Protein AF-A0A1I5AU21-F1 (afdb_monomer)

Solvent-accessible surface area (backbone atoms only — not comparable to full-atom values): 11142 Å² total; per-residue (Å²): 134,46,63,53,21,35,44,43,52,52,84,76,61,32,50,80,47,50,89,30,28,42,24,40,68,58,53,33,61,76,48,47,70,59,40,37,81,93,60,86,79,60,73,82,66,42,34,45,62,39,66,63,60,27,56,68,35,40,81,81,22,77,93,43,64,32,53,13,40,39,54,45,38,50,33,18,53,49,27,52,32,43,41,31,49,76,68,76,94,56,95,65,93,55,36,46,54,40,98,86,71,46,72,45,88,87,52,34,69,59,34,47,53,50,50,51,50,28,62,75,66,63,37,58,71,71,84,88,53,83,63,71,65,69,70,65,76,75,51,71,78,71,69,50,82,25,27,36,68,49,7,33,50,34,38,52,49,9,61,77,69,72,39,48,69,66,30,51,52,50,22,53,72,55,30,81,40,5,40,62,19,20,47,56,53,68,73,53,80,78,81,83,78,81,81,81,132

Mean predicted aligned error: 16.43 Å

Foldseek 3Di:
DQLQKAKDFLVQDALVQQVFWFALVVVLVVLVVLLDFPDDDDPSVHHHCLVVQLVVCCVVAVPGSSVSSVVSSVCSQQQRMTMGGNDPPDPPCGGQAHPVRDGDPPHHPSNNVSNVVNVVVVGHDPPPDPPPVPPPVPDVPVVACLALVVLLVLLVVCVVVVNNPVSLVVNVVSDDCSNVSVVVNVVPPDPPDDDDD

pLDDT: mean 78.55, std 17.1, range [34.88, 95.0]

Sequence (197 aa):
MLHYSQAKSLDDICLEDIPHIIHPETAARDLANTALPNRIIQEWDLPQGYTLFVSRYHKFHWQRPWMAYRDTLDDIKSGQLVLLRQNIIGYASSGVLTTSGGLADDLPLLLRSRLNHLIAWQLKRPVYHVRPAAPMQHAQAAKTINSKAAGRLLAAGGIYNGNIEGFKKIAGQLGGDAPAGFDQIMDNKGLLRPAPL

Structure (mmCIF, N/CA/C/O backbone):
data_AF-A0A1I5AU21-F1
#
_entry.id   AF-A0A1I5AU21-F1
#
loop_
_atom_site.group_PDB
_atom_site.id
_atom_site.type_symbol
_atom_site.label_atom_id
_atom_site.label_alt_id
_atom_site.label_comp_id
_atom_site.label_asym_id
_atom_site.label_entity_id
_atom_site.label_seq_id
_atom_site.pdbx_PDB_ins_code
_atom_site.Cartn_x
_atom_site.Cartn_y
_atom_site.Cartn_z
_atom_site.occupancy
_atom_site.B_iso_or_equiv
_atom_site.auth_seq_id
_atom_site.auth_comp_id
_atom_site.auth_asym_id
_atom_site.auth_atom_id
_atom_site.pdbx_PDB_model_num
ATOM 1 N N . MET A 1 1 ? -3.413 13.714 -6.250 1.00 48.31 1 MET A N 1
ATOM 2 C CA . MET A 1 1 ? -4.097 13.719 -4.930 1.00 48.31 1 MET A CA 1
ATOM 3 C C . MET A 1 1 ? -3.424 12.826 -3.880 1.00 48.31 1 MET A C 1
ATOM 5 O O . MET A 1 1 ? -3.604 13.101 -2.703 1.00 48.31 1 MET A O 1
ATOM 9 N N . LEU A 1 2 ? -2.618 11.820 -4.255 1.00 57.91 2 LEU A N 1
ATOM 10 C CA . LEU A 1 2 ? -2.031 10.855 -3.310 1.00 57.91 2 LEU A CA 1
ATOM 11 C C . LEU A 1 2 ? -0.655 11.223 -2.708 1.00 57.91 2 LEU A C 1
ATOM 13 O O . LEU A 1 2 ? -0.171 10.477 -1.861 1.00 57.91 2 LEU A O 1
ATOM 17 N N . HIS A 1 3 ? -0.034 12.358 -3.060 1.00 58.62 3 HIS A N 1
ATOM 18 C CA . HIS A 1 3 ? 1.291 12.745 -2.521 1.00 58.62 3 HIS A CA 1
ATOM 19 C C . HIS A 1 3 ? 1.319 12.897 -0.991 1.00 58.62 3 HIS A C 1
ATOM 21 O O . HIS A 1 3 ? 2.372 12.807 -0.372 1.00 58.62 3 HIS A O 1
ATOM 27 N N . TYR A 1 4 ? 0.152 13.098 -0.375 1.00 74.88 4 TYR A N 1
ATOM 28 C CA . TYR A 1 4 ? -0.019 13.176 1.075 1.00 74.88 4 TYR A CA 1
ATOM 29 C C . TYR A 1 4 ? -0.591 11.880 1.645 1.00 74.88 4 TYR A C 1
ATOM 31 O O . TYR A 1 4 ? -1.400 11.911 2.570 1.00 74.88 4 TYR A O 1
ATOM 39 N N . SER A 1 5 ? -0.241 10.736 1.062 1.00 84.62 5 SER A N 1
ATOM 40 C CA . SER A 1 5 ? -0.617 9.430 1.589 1.00 84.62 5 SER A CA 1
ATOM 41 C C . SER A 1 5 ? 0.611 8.561 1.818 1.00 84.62 5 SER A C 1
ATOM 43 O O . SER A 1 5 ? 1.622 8.691 1.131 1.00 84.62 5 SER A O 1
ATOM 45 N N . GLN A 1 6 ? 0.537 7.700 2.825 1.00 90.00 6 GLN A N 1
ATOM 46 C CA . GLN A 1 6 ? 1.594 6.780 3.211 1.00 90.00 6 GLN A CA 1
ATOM 47 C C . GLN A 1 6 ? 1.092 5.344 3.065 1.00 90.00 6 GLN A C 1
ATOM 49 O O . GLN A 1 6 ? 0.036 5.003 3.593 1.00 90.00 6 GLN A O 1
ATOM 54 N N . ALA A 1 7 ? 1.865 4.497 2.389 1.00 91.19 7 ALA A N 1
ATOM 55 C CA . ALA A 1 7 ? 1.600 3.067 2.311 1.00 91.19 7 ALA A CA 1
ATOM 56 C C . ALA A 1 7 ? 2.062 2.361 3.594 1.00 91.19 7 ALA A C 1
ATOM 58 O O . ALA A 1 7 ? 3.155 2.634 4.106 1.00 91.19 7 ALA A O 1
ATOM 59 N N . LYS A 1 8 ? 1.237 1.453 4.118 1.00 92.88 8 LYS A N 1
ATOM 60 C CA . LYS A 1 8 ? 1.505 0.731 5.366 1.00 92.88 8 LYS A CA 1
ATOM 61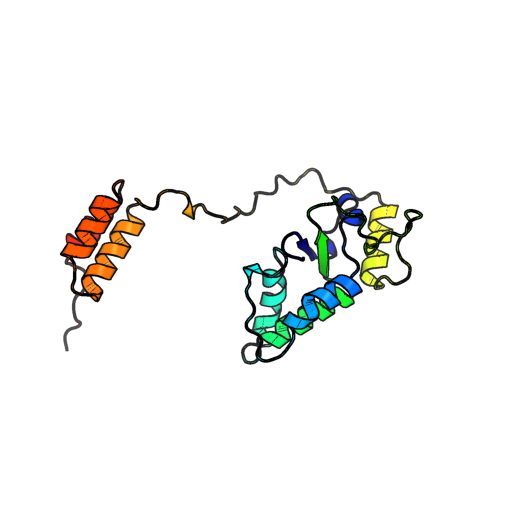 C C . LYS A 1 8 ? 0.992 -0.707 5.300 1.00 92.88 8 LYS A C 1
ATOM 63 O O . LYS A 1 8 ? -0.099 -0.945 4.789 1.00 92.88 8 LYS A O 1
ATOM 68 N N . SER A 1 9 ? 1.767 -1.649 5.836 1.00 93.62 9 SER A N 1
ATOM 69 C CA . SER A 1 9 ? 1.340 -3.047 5.959 1.00 93.62 9 SER A CA 1
ATOM 70 C C . SER A 1 9 ? 0.148 -3.164 6.908 1.00 93.62 9 SER A C 1
ATOM 72 O O . SER A 1 9 ? 0.085 -2.426 7.895 1.00 93.62 9 SER A O 1
ATOM 74 N N . LEU A 1 10 ? -0.747 -4.120 6.654 1.00 91.69 10 LEU A N 1
ATOM 75 C CA . LEU A 1 10 ? -1.887 -4.453 7.515 1.00 91.69 10 LEU A CA 1
ATOM 76 C C . LEU A 1 10 ? -1.480 -4.703 8.977 1.00 91.69 10 LEU A C 1
ATOM 78 O O . LEU A 1 10 ? -2.169 -4.277 9.909 1.00 91.69 10 LEU A O 1
ATOM 82 N N . ASP A 1 11 ? -0.342 -5.363 9.178 1.00 89.00 11 ASP A N 1
ATOM 83 C CA . ASP A 1 11 ? 0.156 -5.718 10.509 1.00 89.00 11 ASP A CA 1
ATOM 84 C C . ASP A 1 11 ? 0.604 -4.499 11.318 1.00 89.00 11 ASP A C 1
ATOM 86 O O . ASP A 1 11 ? 0.442 -4.475 12.539 1.00 89.00 11 ASP A O 1
ATOM 90 N N . ASP A 1 12 ? 1.075 -3.450 10.644 1.00 89.50 12 ASP A N 1
ATOM 91 C CA . ASP A 1 12 ? 1.607 -2.251 11.290 1.00 89.50 12 ASP A CA 1
ATOM 92 C C . ASP A 1 12 ? 0.505 -1.238 11.657 1.00 89.50 12 ASP A C 1
ATOM 94 O O . ASP A 1 12 ? 0.788 -0.209 12.279 1.00 89.50 12 ASP A O 1
ATOM 98 N N . ILE A 1 13 ? -0.747 -1.466 11.247 1.00 90.62 13 ILE A N 1
ATOM 99 C CA . ILE A 1 13 ? -1.882 -0.573 11.531 1.00 90.62 13 ILE A CA 1
ATOM 100 C C . ILE A 1 13 ? -2.233 -0.613 13.023 1.00 90.62 13 ILE A C 1
ATOM 102 O O . ILE A 1 13 ? -2.311 -1.680 13.631 1.00 90.62 13 ILE A O 1
ATOM 106 N N . CYS A 1 14 ? -2.486 0.562 13.602 1.00 89.06 14 CYS A N 1
ATOM 107 C CA . CYS A 1 14 ? -2.979 0.738 14.971 1.00 89.06 14 CYS A CA 1
ATOM 108 C C . CYS A 1 14 ? -4.368 1.400 14.984 1.00 89.06 14 CYS A C 1
ATOM 110 O O . CYS A 1 14 ? -4.806 1.960 13.980 1.00 89.06 14 CYS A O 1
ATOM 112 N N . LEU A 1 15 ? -5.040 1.405 16.141 1.00 86.19 15 LEU A N 1
ATOM 113 C CA . LEU A 1 15 ? -6.370 2.014 16.311 1.00 86.19 15 LEU A CA 1
ATOM 114 C C . LEU A 1 15 ? -6.444 3.482 15.832 1.00 86.19 15 LEU A C 1
ATOM 116 O O . LEU A 1 15 ? -7.426 3.895 15.223 1.00 86.19 15 LEU A O 1
ATOM 120 N N . GLU A 1 16 ? -5.388 4.262 16.063 1.00 86.88 16 GLU A N 1
ATOM 121 C CA . GLU A 1 16 ? -5.279 5.678 15.664 1.00 86.88 16 GLU A CA 1
ATOM 122 C C . GLU A 1 16 ? -5.213 5.879 14.143 1.00 86.88 16 GLU A C 1
ATOM 124 O O . GLU A 1 16 ? -5.543 6.948 13.627 1.00 86.88 16 GLU A O 1
ATOM 129 N N . ASP A 1 17 ? -4.779 4.853 13.411 1.00 88.19 17 ASP A N 1
ATOM 130 C CA . ASP A 1 17 ? -4.614 4.928 11.966 1.00 88.19 17 ASP A CA 1
ATOM 131 C C . ASP A 1 17 ? -5.967 4.755 11.248 1.00 88.19 17 ASP A C 1
ATOM 133 O O . ASP A 1 17 ? -6.125 5.260 10.140 1.00 88.19 17 ASP A O 1
ATOM 137 N N . ILE A 1 18 ? -6.966 4.118 11.881 1.00 88.69 18 ILE A N 1
ATOM 138 C CA . ILE A 1 18 ? -8.265 3.763 11.271 1.00 88.69 18 ILE A CA 1
ATOM 139 C C . ILE A 1 18 ? -8.965 4.950 10.581 1.00 88.69 18 ILE A C 1
ATOM 141 O O . ILE A 1 18 ? -9.342 4.806 9.416 1.00 88.69 18 ILE A O 1
ATOM 145 N N . PRO A 1 19 ? -9.093 6.143 11.199 1.00 87.06 19 PRO A N 1
ATOM 146 C CA . PRO A 1 19 ? -9.758 7.293 10.569 1.00 87.06 19 PRO A CA 1
ATOM 147 C C . PRO A 1 19 ? -9.012 7.866 9.351 1.00 87.06 19 PRO A C 1
ATOM 149 O O . PRO A 1 19 ? -9.536 8.721 8.629 1.00 87.06 19 PRO A O 1
ATOM 152 N N . HIS A 1 20 ? -7.767 7.439 9.145 1.00 87.56 20 HIS A N 1
ATOM 153 C CA . HIS A 1 20 ? -6.889 7.896 8.076 1.00 87.56 20 HIS A CA 1
ATOM 154 C C . HIS A 1 20 ? -6.806 6.897 6.921 1.00 87.56 20 HIS A C 1
ATOM 156 O O . HIS A 1 20 ? -6.264 7.247 5.872 1.00 87.56 20 HIS A O 1
ATOM 162 N N . ILE A 1 21 ? -7.331 5.679 7.086 1.00 89.94 21 ILE A N 1
ATOM 163 C CA . ILE A 1 21 ? -7.289 4.655 6.042 1.00 89.94 21 ILE A CA 1
ATOM 164 C C . ILE A 1 21 ? -8.202 5.073 4.890 1.00 89.94 21 ILE A C 1
ATOM 166 O O . ILE A 1 21 ? -9.402 5.287 5.067 1.00 89.94 21 ILE A O 1
ATOM 170 N N . ILE A 1 22 ? -7.610 5.169 3.704 1.00 90.25 22 ILE A N 1
ATOM 171 C CA . ILE A 1 22 ? -8.316 5.344 2.438 1.00 90.25 22 ILE A CA 1
ATOM 172 C C . ILE A 1 22 ? -8.965 4.010 2.076 1.00 90.25 22 ILE A C 1
ATOM 174 O O . ILE A 1 22 ? -8.326 2.961 2.189 1.00 90.25 22 ILE A O 1
ATOM 178 N N . HIS A 1 23 ? -10.219 4.045 1.625 1.00 91.81 23 HIS A N 1
ATOM 179 C CA . HIS A 1 23 ? -10.914 2.837 1.197 1.00 91.81 23 HIS A CA 1
ATOM 180 C C . HIS A 1 23 ? -10.091 2.066 0.138 1.00 91.81 23 HIS A C 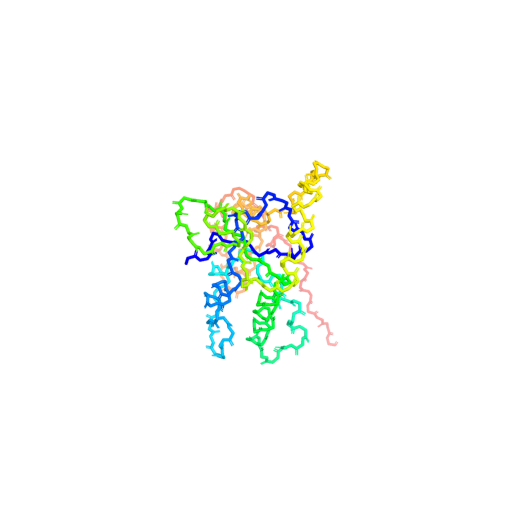1
ATOM 182 O O . HIS A 1 23 ? -9.664 2.690 -0.841 1.00 91.81 23 HIS A O 1
ATOM 188 N N . PRO A 1 24 ? -9.868 0.742 0.287 1.00 92.31 24 PRO A N 1
ATOM 189 C CA . PRO A 1 24 ? -9.003 -0.039 -0.604 1.00 92.31 24 PRO A CA 1
ATOM 190 C C . PRO A 1 24 ? -9.349 0.082 -2.087 1.00 92.31 24 PRO A C 1
ATOM 192 O O . PRO A 1 24 ? -8.463 0.251 -2.919 1.00 92.31 24 PRO A O 1
ATOM 195 N N . GLU A 1 25 ? -10.640 0.073 -2.417 1.00 90.62 25 GLU A N 1
ATOM 196 C CA . GLU A 1 25 ? -11.108 0.208 -3.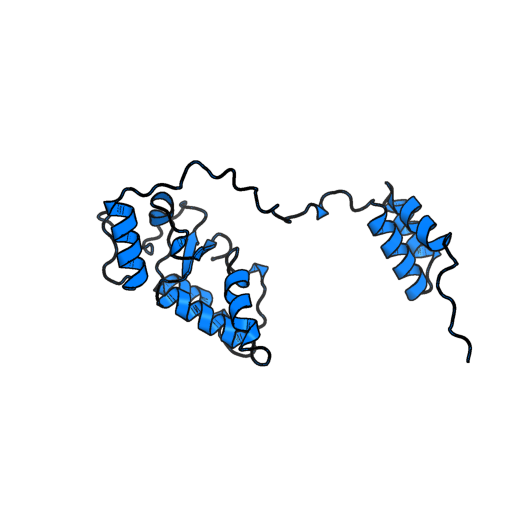800 1.00 90.62 25 GLU A CA 1
ATOM 197 C C . GLU A 1 25 ? -10.788 1.594 -4.384 1.00 90.62 25 GLU A C 1
ATOM 199 O O . GLU A 1 25 ? -10.382 1.723 -5.539 1.00 90.62 25 GLU A O 1
ATOM 204 N N . THR A 1 26 ? -10.901 2.645 -3.569 1.00 90.19 26 THR A N 1
ATOM 205 C CA . THR A 1 26 ? -10.544 4.012 -3.971 1.00 90.19 26 THR A CA 1
ATOM 206 C C . THR A 1 26 ? -9.033 4.140 -4.147 1.00 90.19 26 THR A C 1
ATOM 208 O O . THR A 1 26 ? -8.576 4.642 -5.170 1.00 90.19 26 THR A O 1
ATOM 211 N N . ALA A 1 27 ? -8.252 3.603 -3.207 1.00 90.50 27 ALA A N 1
ATOM 212 C CA . ALA A 1 27 ? -6.794 3.566 -3.291 1.00 90.50 27 ALA A CA 1
ATOM 213 C C . ALA A 1 27 ? -6.304 2.819 -4.544 1.00 90.50 27 ALA A C 1
ATOM 215 O O . ALA A 1 27 ? -5.423 3.304 -5.256 1.00 90.50 27 ALA A O 1
ATOM 216 N N . ALA A 1 28 ? -6.898 1.660 -4.841 1.00 91.44 28 ALA A N 1
ATOM 217 C CA . ALA A 1 28 ? -6.558 0.870 -6.015 1.00 91.44 28 ALA A CA 1
ATOM 218 C C . ALA A 1 28 ? -6.915 1.598 -7.317 1.00 91.44 28 ALA A C 1
ATOM 220 O O . ALA A 1 28 ? -6.131 1.575 -8.265 1.00 91.44 28 ALA A O 1
ATOM 221 N N . ARG A 1 29 ? -8.067 2.277 -7.361 1.00 90.56 29 ARG A N 1
ATOM 222 C CA . ARG A 1 29 ? -8.493 3.078 -8.514 1.00 90.56 29 ARG A CA 1
ATOM 223 C C . ARG A 1 29 ? -7.551 4.246 -8.780 1.00 90.56 29 ARG A C 1
ATOM 225 O O . ARG A 1 29 ? -7.135 4.436 -9.920 1.00 90.56 29 ARG A O 1
ATOM 232 N N . ASP A 1 30 ? -7.171 4.980 -7.739 1.00 88.25 30 ASP A N 1
ATOM 233 C CA . ASP A 1 30 ? -6.274 6.132 -7.859 1.00 88.25 30 ASP A CA 1
ATOM 234 C C . ASP A 1 30 ? -4.870 5.725 -8.340 1.00 88.25 30 ASP A C 1
ATOM 236 O O . ASP A 1 30 ? -4.212 6.469 -9.071 1.00 88.25 30 ASP A O 1
ATOM 240 N N . LEU A 1 31 ? -4.420 4.521 -7.976 1.00 89.44 31 LEU A N 1
ATOM 241 C CA . LEU A 1 31 ? -3.127 3.966 -8.380 1.00 89.44 31 LEU A CA 1
ATOM 242 C C . LEU A 1 31 ? -3.187 3.072 -9.628 1.00 89.44 31 LEU A C 1
ATOM 244 O O . LEU A 1 31 ? -2.135 2.632 -10.097 1.00 89.44 31 LEU A O 1
ATOM 248 N N . ALA A 1 32 ? -4.363 2.823 -10.212 1.00 89.62 32 ALA A N 1
ATOM 249 C CA . ALA A 1 32 ? -4.542 1.870 -11.314 1.00 89.62 32 ALA A CA 1
ATOM 250 C C . ALA A 1 32 ? -3.638 2.171 -12.521 1.00 89.62 32 ALA A C 1
ATOM 252 O O . ALA A 1 32 ? -3.103 1.263 -13.157 1.00 89.62 32 ALA A O 1
ATOM 253 N N . ASN A 1 33 ? -3.393 3.457 -12.787 1.00 87.12 33 ASN A N 1
ATOM 254 C CA . ASN A 1 33 ? -2.526 3.909 -13.874 1.00 87.12 33 ASN A CA 1
ATOM 255 C C . ASN A 1 33 ? -1.065 3.444 -13.730 1.00 87.12 33 ASN A C 1
ATOM 257 O O . ASN A 1 33 ? -0.360 3.366 -14.734 1.00 87.12 33 ASN A O 1
ATOM 261 N N . THR A 1 34 ? -0.606 3.130 -12.513 1.00 85.50 34 THR A N 1
ATOM 262 C CA . THR A 1 34 ? 0.766 2.651 -12.252 1.00 85.50 34 THR A CA 1
ATOM 263 C C . THR A 1 34 ? 0.998 1.223 -12.746 1.00 85.50 34 THR A C 1
ATOM 265 O O . THR A 1 34 ? 2.131 0.853 -13.033 1.00 85.50 34 THR A O 1
ATOM 268 N N . ALA A 1 35 ? -0.067 0.435 -12.907 1.00 86.38 35 ALA A N 1
ATOM 269 C CA . ALA A 1 35 ? 0.001 -0.948 -13.371 1.00 86.38 35 ALA A CA 1
ATOM 270 C C . ALA A 1 35 ? -0.197 -1.099 -14.890 1.00 86.38 35 ALA A C 1
ATOM 272 O O . ALA A 1 35 ? -0.309 -2.218 -15.390 1.00 86.38 35 ALA A O 1
ATOM 273 N N . LEU A 1 36 ? -0.256 0.008 -15.638 1.00 86.56 36 LEU A N 1
ATOM 274 C CA . LEU A 1 36 ? -0.375 -0.030 -17.094 1.00 86.56 36 LEU A CA 1
ATOM 275 C C . LEU A 1 36 ? 0.996 -0.247 -17.760 1.00 86.56 36 LEU A C 1
ATOM 277 O O . LEU A 1 36 ? 2.002 0.308 -17.308 1.00 86.56 36 LEU A O 1
ATOM 281 N N . PRO A 1 37 ? 1.058 -1.007 -18.868 1.00 81.94 37 PRO A N 1
ATOM 282 C CA . PRO A 1 37 ? 2.289 -1.146 -19.636 1.00 81.94 37 PRO A CA 1
ATOM 283 C C . PRO A 1 37 ? 2.715 0.202 -20.239 1.00 81.94 37 PRO A C 1
ATOM 285 O O . PRO A 1 37 ? 1.882 1.046 -20.565 1.00 81.94 37 PRO A O 1
ATOM 288 N N . ASN A 1 38 ? 4.026 0.386 -20.425 1.00 77.38 38 ASN A N 1
ATOM 289 C CA . ASN A 1 38 ? 4.641 1.563 -21.062 1.00 77.38 38 ASN A CA 1
ATOM 290 C C . ASN A 1 38 ? 4.386 2.910 -20.361 1.00 77.38 38 ASN A C 1
ATOM 292 O O . ASN A 1 38 ? 4.586 3.969 -20.958 1.00 77.38 38 ASN A O 1
ATOM 296 N N . ARG A 1 39 ? 3.976 2.901 -19.087 1.00 77.12 39 ARG A N 1
ATOM 297 C CA . ARG A 1 39 ? 3.900 4.117 -18.277 1.00 77.12 39 ARG A CA 1
ATOM 298 C C . ARG A 1 39 ? 5.264 4.472 -17.694 1.00 77.12 39 ARG A C 1
ATOM 300 O O . ARG A 1 39 ? 5.894 3.660 -17.024 1.00 77.12 39 ARG A O 1
ATOM 307 N N . ILE A 1 40 ? 5.681 5.719 -17.902 1.00 74.69 40 ILE A N 1
ATOM 308 C CA . ILE A 1 40 ? 6.778 6.324 -17.142 1.00 74.69 40 ILE A CA 1
ATOM 309 C C . ILE A 1 40 ? 6.208 6.709 -15.778 1.00 74.69 40 ILE A C 1
ATOM 311 O O . ILE A 1 40 ? 5.340 7.579 -15.692 1.00 74.69 40 ILE A O 1
ATOM 315 N N . ILE A 1 41 ? 6.657 6.019 -14.734 1.00 75.94 41 ILE A N 1
ATOM 316 C CA . ILE A 1 41 ? 6.218 6.246 -13.358 1.00 75.94 41 ILE A CA 1
ATOM 317 C C . ILE A 1 41 ? 7.182 7.241 -12.722 1.00 75.94 41 ILE A C 1
ATOM 319 O O . ILE A 1 41 ? 8.385 6.993 -12.668 1.00 75.94 41 ILE A O 1
ATOM 323 N N . GLN A 1 42 ? 6.658 8.367 -12.247 1.00 72.56 42 GLN A N 1
ATOM 324 C CA . GLN A 1 42 ? 7.437 9.303 -11.446 1.00 72.56 42 GLN A CA 1
ATOM 325 C C . GLN A 1 42 ? 7.290 8.913 -9.979 1.00 72.56 42 GLN A C 1
ATOM 327 O O . GLN A 1 42 ? 6.191 8.935 -9.433 1.00 72.56 42 GLN A O 1
ATOM 332 N N . GLU A 1 43 ? 8.389 8.537 -9.328 1.00 71.06 43 GLU A N 1
ATOM 333 C CA . GLU A 1 43 ? 8.352 8.081 -7.931 1.00 71.06 43 GLU A CA 1
ATOM 334 C C . GLU A 1 43 ? 7.825 9.153 -6.966 1.00 71.06 43 GLU A C 1
ATOM 336 O O . GLU A 1 43 ? 7.192 8.819 -5.967 1.00 71.06 43 GLU A O 1
ATOM 341 N N . TRP A 1 44 ? 8.009 10.435 -7.299 1.00 71.06 44 TRP A N 1
ATOM 342 C CA . TRP A 1 44 ? 7.480 11.578 -6.546 1.00 71.06 44 TRP A CA 1
ATOM 343 C C . TRP A 1 44 ? 5.947 11.696 -6.594 1.00 71.06 44 TRP A C 1
ATOM 345 O O . TRP A 1 44 ? 5.354 12.369 -5.746 1.00 71.06 44 TRP A O 1
ATOM 355 N N . ASP A 1 45 ? 5.299 11.014 -7.544 1.00 77.62 45 ASP A N 1
ATOM 356 C CA . ASP A 1 45 ? 3.840 10.973 -7.673 1.00 77.62 45 ASP A CA 1
ATOM 357 C C . ASP A 1 45 ? 3.187 9.865 -6.836 1.00 77.62 45 ASP A C 1
ATOM 359 O O . ASP A 1 45 ? 1.960 9.816 -6.700 1.00 77.62 45 ASP A O 1
ATOM 363 N N . LEU A 1 46 ? 3.997 8.975 -6.258 1.00 86.38 46 LEU A N 1
ATOM 364 C CA . LEU A 1 46 ? 3.527 7.814 -5.516 1.00 86.38 46 LEU A CA 1
ATOM 365 C C . LEU A 1 46 ? 3.352 8.116 -4.019 1.00 86.38 46 LEU A C 1
ATOM 367 O O . LEU A 1 46 ? 4.040 8.978 -3.467 1.00 86.38 46 LEU A O 1
ATOM 371 N N . PRO A 1 47 ? 2.473 7.368 -3.322 1.00 87.75 47 PRO A N 1
ATOM 372 C CA . PRO A 1 47 ? 2.380 7.428 -1.872 1.00 87.75 47 PRO A CA 1
ATOM 373 C C . PRO A 1 47 ? 3.726 7.131 -1.210 1.00 87.75 47 PRO A C 1
ATOM 375 O O . PRO A 1 47 ? 4.492 6.265 -1.648 1.00 87.75 47 PRO A O 1
ATOM 378 N N . GLN A 1 48 ? 3.990 7.795 -0.090 1.00 86.81 48 GLN A N 1
ATOM 379 C CA . GLN A 1 48 ? 5.213 7.589 0.669 1.00 86.81 48 GLN A CA 1
ATOM 380 C C . GLN A 1 48 ? 5.343 6.123 1.100 1.00 86.81 48 GLN A C 1
ATOM 382 O O . GLN A 1 48 ? 4.437 5.554 1.708 1.00 86.81 48 GLN A O 1
ATOM 387 N N . GLY A 1 49 ? 6.492 5.513 0.808 1.00 87.00 49 GLY A N 1
ATOM 388 C CA . GLY A 1 49 ? 6.775 4.116 1.142 1.00 87.00 49 GLY A CA 1
ATOM 389 C C . GLY A 1 49 ? 6.150 3.091 0.192 1.00 87.00 49 GLY A C 1
ATOM 390 O O . GLY A 1 49 ? 6.460 1.913 0.319 1.00 87.00 49 GLY A O 1
ATOM 391 N N . TYR A 1 50 ? 5.335 3.499 -0.786 1.00 89.12 50 TYR A N 1
ATOM 392 C CA . TYR A 1 50 ? 4.711 2.578 -1.743 1.00 89.12 50 TYR A CA 1
ATOM 393 C C . TYR A 1 50 ? 5.745 1.808 -2.575 1.00 89.12 50 TYR A C 1
ATOM 395 O O . TYR A 1 50 ? 5.645 0.592 -2.727 1.00 89.12 50 TYR A O 1
ATOM 403 N N . THR A 1 51 ? 6.804 2.485 -3.025 1.00 88.31 51 THR A N 1
ATOM 404 C CA . THR A 1 51 ? 7.909 1.873 -3.783 1.00 88.31 51 THR A CA 1
ATOM 405 C C . THR A 1 51 ? 8.623 0.757 -3.019 1.00 88.31 51 THR A C 1
ATOM 407 O O . THR A 1 51 ? 9.117 -0.183 -3.639 1.00 88.31 51 THR A O 1
ATOM 410 N N . LEU A 1 52 ? 8.628 0.792 -1.680 1.00 90.56 52 LEU A N 1
ATOM 411 C CA . LEU A 1 52 ? 9.196 -0.281 -0.861 1.00 90.56 52 LEU A CA 1
ATOM 412 C C . LEU A 1 52 ? 8.416 -1.588 -1.049 1.00 90.56 52 LEU A C 1
ATOM 414 O O . LEU A 1 52 ? 9.024 -2.651 -1.163 1.00 90.56 52 LEU A O 1
ATOM 418 N N . PHE A 1 53 ? 7.087 -1.513 -1.113 1.00 91.19 53 PHE A N 1
ATOM 419 C CA . PHE A 1 53 ? 6.236 -2.680 -1.341 1.00 91.19 53 PHE A CA 1
ATOM 420 C C . PHE A 1 53 ? 6.375 -3.188 -2.777 1.00 91.19 53 PHE A C 1
ATOM 422 O O . PHE A 1 53 ? 6.624 -4.375 -2.970 1.00 91.19 53 PHE A O 1
ATOM 429 N N . VAL A 1 54 ? 6.380 -2.281 -3.760 1.00 89.62 54 VAL A N 1
ATOM 430 C CA . VAL A 1 54 ? 6.610 -2.624 -5.175 1.00 89.62 54 VAL A CA 1
ATOM 431 C C . VAL A 1 54 ? 7.956 -3.330 -5.377 1.00 89.62 54 VAL A C 1
ATOM 433 O O . VAL A 1 54 ? 8.046 -4.327 -6.096 1.00 89.62 54 VAL A O 1
ATOM 436 N N . SER A 1 55 ? 9.007 -2.888 -4.677 1.00 88.69 55 SER A N 1
ATOM 437 C CA . SER A 1 55 ? 10.351 -3.465 -4.804 1.00 88.69 55 SER A CA 1
ATOM 438 C C . SER A 1 55 ? 10.428 -4.952 -4.425 1.00 88.69 55 SER A C 1
ATOM 440 O O . SER A 1 55 ? 11.302 -5.667 -4.920 1.00 88.69 55 SER A O 1
ATOM 442 N N . ARG A 1 56 ? 9.491 -5.449 -3.601 1.00 89.69 56 ARG A N 1
ATOM 443 C CA . ARG A 1 56 ? 9.397 -6.874 -3.237 1.00 89.69 56 ARG A CA 1
ATOM 444 C C . ARG A 1 56 ? 9.102 -7.742 -4.457 1.00 89.69 56 ARG A C 1
ATOM 446 O O . ARG A 1 56 ? 9.647 -8.840 -4.563 1.00 89.69 56 ARG A O 1
ATOM 453 N N . TYR A 1 57 ? 8.318 -7.216 -5.397 1.00 87.44 57 TYR A N 1
ATOM 454 C CA . TYR A 1 57 ? 7.906 -7.925 -6.604 1.00 87.44 57 TYR A CA 1
ATOM 455 C C . TYR A 1 57 ? 8.860 -7.735 -7.790 1.00 87.44 57 TYR A C 1
ATOM 457 O O . TYR A 1 57 ? 8.819 -8.513 -8.742 1.00 87.44 57 TYR A O 1
ATOM 465 N N . HIS A 1 58 ? 9.794 -6.777 -7.729 1.00 83.31 58 HIS A N 1
ATOM 466 C CA . HIS A 1 58 ? 10.799 -6.586 -8.787 1.00 83.31 58 HIS A CA 1
ATOM 467 C C . HIS A 1 58 ? 11.638 -7.842 -9.054 1.00 83.31 58 HIS A C 1
ATOM 469 O O . HIS A 1 58 ? 12.028 -8.086 -10.194 1.00 83.31 58 HIS A O 1
ATOM 475 N N . LYS A 1 59 ? 11.871 -8.670 -8.027 1.00 81.50 59 LYS A N 1
ATOM 476 C CA . LYS A 1 59 ? 12.588 -9.948 -8.164 1.00 81.50 59 LYS A CA 1
ATOM 477 C C . LYS A 1 59 ? 11.893 -10.913 -9.128 1.00 81.50 59 LYS A C 1
ATOM 479 O O . LYS A 1 59 ? 12.571 -11.679 -9.805 1.00 81.50 59 LYS A O 1
ATOM 484 N N . PHE A 1 60 ? 10.565 -10.863 -9.202 1.00 81.81 60 PHE A N 1
ATOM 485 C CA . PHE A 1 60 ? 9.767 -11.729 -10.069 1.00 81.81 60 PHE A CA 1
ATOM 486 C C . PHE A 1 60 ? 9.556 -11.118 -11.462 1.00 81.81 60 PHE A C 1
ATOM 488 O O . PHE A 1 60 ? 9.380 -11.850 -12.432 1.00 81.81 60 PHE A O 1
ATOM 495 N N . HIS A 1 61 ? 9.658 -9.788 -11.582 1.00 80.12 61 HIS A N 1
ATOM 496 C CA . HIS A 1 61 ? 9.208 -9.038 -12.762 1.00 80.12 61 HIS A CA 1
ATOM 497 C C . HIS A 1 61 ? 10.284 -8.180 -13.432 1.00 80.12 61 HIS A C 1
ATOM 499 O O . HIS A 1 61 ? 9.977 -7.141 -14.013 1.00 80.12 61 HIS A O 1
ATOM 505 N N . TRP A 1 62 ? 11.546 -8.610 -13.402 1.00 69.31 62 TRP A N 1
ATOM 506 C CA . TRP A 1 62 ? 12.684 -7.839 -13.927 1.00 69.31 62 TRP A CA 1
ATOM 507 C C . TRP A 1 62 ? 12.525 -7.368 -15.387 1.00 69.31 62 TRP A C 1
ATOM 509 O O . TRP A 1 62 ? 12.978 -6.280 -15.729 1.00 69.31 62 TRP A O 1
ATOM 519 N N . GLN A 1 63 ? 11.837 -8.137 -16.241 1.00 78.69 63 GLN A N 1
ATOM 520 C CA . GLN A 1 63 ? 11.547 -7.749 -17.633 1.00 78.69 63 GLN A CA 1
ATOM 521 C C . GLN A 1 63 ? 10.295 -6.873 -17.790 1.00 78.69 63 GLN A C 1
ATOM 523 O O . GLN A 1 63 ? 10.085 -6.277 -18.845 1.00 78.69 63 GLN A O 1
ATOM 528 N N . ARG A 1 64 ? 9.413 -6.838 -16.784 1.00 82.38 64 ARG A N 1
ATOM 529 C CA . ARG A 1 64 ? 8.103 -6.173 -16.847 1.00 82.38 64 ARG A CA 1
ATOM 530 C C . ARG A 1 64 ? 7.808 -5.432 -15.538 1.00 82.38 64 ARG A C 1
ATOM 532 O O . ARG A 1 64 ? 6.935 -5.862 -14.786 1.00 82.38 64 ARG A O 1
ATOM 539 N N . PRO A 1 65 ? 8.478 -4.296 -15.276 1.00 78.31 65 PRO A N 1
ATOM 540 C CA . PRO A 1 65 ? 8.364 -3.580 -14.003 1.00 78.31 65 PRO A CA 1
ATOM 541 C C . PRO A 1 65 ? 6.924 -3.234 -13.597 1.00 78.31 65 PRO A C 1
ATOM 543 O O . PRO A 1 65 ? 6.577 -3.322 -12.425 1.00 78.31 65 PRO A O 1
ATOM 546 N N . TRP A 1 66 ? 6.048 -2.927 -14.561 1.00 83.88 66 TRP A N 1
ATOM 547 C CA . TRP A 1 66 ? 4.628 -2.632 -14.319 1.00 83.88 66 TRP A CA 1
ATOM 548 C C . TRP A 1 66 ? 3.854 -3.788 -13.651 1.00 83.88 66 TRP A C 1
ATOM 550 O O . TRP A 1 66 ? 2.863 -3.538 -12.968 1.00 83.88 66 TRP A O 1
ATOM 560 N N . MET A 1 67 ? 4.307 -5.044 -13.785 1.00 88.44 67 MET A N 1
ATOM 561 C CA . MET A 1 67 ? 3.677 -6.188 -13.108 1.00 88.44 67 MET A CA 1
ATOM 562 C C . MET A 1 67 ? 3.906 -6.151 -11.593 1.00 88.44 67 MET A C 1
ATOM 564 O O . MET A 1 67 ? 3.024 -6.546 -10.844 1.00 88.44 67 MET A O 1
ATOM 568 N N . ALA A 1 68 ? 5.019 -5.580 -11.122 1.00 90.25 68 ALA A N 1
ATOM 569 C CA . ALA A 1 68 ? 5.243 -5.387 -9.689 1.00 90.25 68 ALA A CA 1
ATOM 570 C C . ALA A 1 68 ? 4.251 -4.384 -9.082 1.00 90.25 68 ALA A C 1
ATOM 572 O O . ALA A 1 68 ? 3.757 -4.581 -7.973 1.00 90.25 68 ALA A O 1
ATOM 573 N N . TYR A 1 69 ? 3.912 -3.330 -9.829 1.00 90.69 69 TYR A N 1
ATOM 574 C CA . TYR A 1 69 ? 2.865 -2.386 -9.437 1.00 90.69 69 TYR A CA 1
ATOM 575 C C . TYR A 1 69 ? 1.489 -3.047 -9.437 1.00 90.69 69 TYR A C 1
ATOM 577 O O . TYR A 1 69 ? 0.699 -2.796 -8.534 1.00 90.69 69 TYR A O 1
ATOM 585 N N . ARG A 1 70 ? 1.215 -3.920 -10.410 1.00 91.88 70 ARG A N 1
ATOM 586 C CA . ARG A 1 70 ? -0.028 -4.694 -10.459 1.00 91.88 70 ARG A CA 1
ATOM 587 C C . ARG A 1 70 ? -0.188 -5.603 -9.239 1.00 91.88 70 ARG A C 1
ATOM 589 O O . ARG A 1 70 ? -1.234 -5.544 -8.607 1.00 91.88 70 ARG A O 1
ATOM 596 N N . ASP A 1 71 ? 0.838 -6.366 -8.877 1.00 93.75 71 ASP A N 1
ATOM 597 C CA . ASP A 1 71 ? 0.782 -7.239 -7.695 1.00 93.75 71 ASP A CA 1
ATOM 598 C C . ASP A 1 71 ? 0.600 -6.416 -6.411 1.00 93.75 71 ASP A C 1
ATOM 600 O O . ASP A 1 71 ? -0.219 -6.741 -5.557 1.00 93.75 71 ASP A O 1
ATOM 604 N N . THR A 1 72 ? 1.271 -5.266 -6.323 1.00 93.06 72 THR A N 1
ATOM 605 C CA . THR A 1 72 ? 1.103 -4.346 -5.187 1.00 93.06 72 THR A CA 1
ATOM 606 C C . THR A 1 72 ? -0.314 -3.750 -5.122 1.00 93.06 72 THR A C 1
ATOM 608 O O . THR A 1 72 ? -0.839 -3.511 -4.036 1.00 93.06 72 THR A O 1
ATOM 611 N N . LEU A 1 73 ? -0.973 -3.517 -6.264 1.00 94.00 73 LEU A N 1
ATOM 612 C CA . LEU A 1 73 ? -2.386 -3.119 -6.292 1.00 94.00 73 LEU A CA 1
ATOM 613 C C . LEU A 1 73 ? -3.307 -4.242 -5.812 1.00 94.00 73 LEU A C 1
ATOM 615 O O . LEU A 1 73 ? -4.325 -3.958 -5.181 1.00 94.00 73 LEU A O 1
ATOM 619 N N . ASP A 1 74 ? -2.975 -5.496 -6.099 1.00 94.81 74 ASP A N 1
ATOM 620 C CA . ASP A 1 74 ? -3.747 -6.642 -5.625 1.00 94.81 74 ASP A CA 1
ATOM 621 C C . ASP A 1 74 ? -3.582 -6.826 -4.098 1.00 94.81 74 ASP A C 1
ATOM 623 O O . ASP A 1 74 ? -4.561 -7.125 -3.404 1.00 94.81 74 ASP A O 1
ATOM 627 N N . ASP A 1 75 ? -2.415 -6.492 -3.533 1.00 95.00 75 ASP A N 1
ATOM 628 C CA . ASP A 1 75 ? -2.220 -6.375 -2.076 1.00 95.00 75 ASP A CA 1
ATOM 629 C C . ASP A 1 75 ? -3.107 -5.278 -1.458 1.00 95.00 75 ASP A C 1
ATOM 631 O O . ASP A 1 75 ? -3.656 -5.457 -0.366 1.00 95.00 75 ASP A O 1
ATOM 635 N N . ILE A 1 76 ? -3.295 -4.150 -2.156 1.00 94.50 76 ILE A N 1
ATOM 636 C CA . ILE A 1 76 ? -4.216 -3.089 -1.718 1.00 94.50 76 ILE A CA 1
ATOM 637 C C . ILE A 1 76 ? -5.658 -3.590 -1.750 1.00 94.50 76 ILE A C 1
ATOM 639 O O . ILE A 1 76 ? -6.363 -3.492 -0.748 1.00 94.50 76 ILE A O 1
ATOM 643 N N . LYS A 1 77 ? -6.097 -4.171 -2.870 1.00 94.69 77 LYS A N 1
ATOM 644 C CA . LYS A 1 77 ? -7.472 -4.676 -3.032 1.00 94.69 77 LYS A CA 1
ATOM 645 C C . LYS A 1 77 ? -7.818 -5.781 -2.040 1.00 94.69 77 LYS A C 1
ATOM 647 O O . LYS A 1 77 ? -8.949 -5.847 -1.575 1.00 94.69 77 LYS A O 1
ATOM 652 N N . SER A 1 78 ? -6.861 -6.643 -1.703 1.00 94.25 78 SER A N 1
ATOM 653 C CA . SER A 1 78 ? -7.052 -7.692 -0.695 1.00 94.25 78 SER A CA 1
ATOM 654 C C . SER A 1 78 ? -7.029 -7.159 0.743 1.00 94.25 78 SER A C 1
ATOM 656 O O . SER A 1 78 ? -7.434 -7.866 1.670 1.00 94.25 78 SER A O 1
ATOM 658 N N . GLY A 1 79 ? -6.597 -5.910 0.942 1.00 92.06 79 GLY A N 1
ATOM 659 C CA . GLY A 1 79 ? -6.495 -5.264 2.244 1.00 92.06 79 GLY A CA 1
ATOM 660 C C . GLY A 1 79 ? -5.228 -5.622 3.025 1.00 92.06 79 GLY A C 1
ATOM 661 O O . GLY A 1 79 ? -5.155 -5.305 4.209 1.00 92.06 79 GLY A O 1
ATOM 662 N N . GLN A 1 80 ? -4.242 -6.274 2.400 1.00 93.75 80 GLN A N 1
ATOM 663 C CA . GLN A 1 80 ? -2.929 -6.537 3.007 1.00 93.75 80 GLN A CA 1
ATOM 664 C C . GLN A 1 80 ? -2.053 -5.282 3.067 1.00 93.75 80 GLN A C 1
ATOM 666 O O . GLN A 1 80 ? -1.232 -5.124 3.973 1.00 93.75 80 GLN A O 1
ATOM 671 N N . LEU A 1 81 ? -2.241 -4.380 2.108 1.00 94.38 81 LEU A N 1
ATOM 672 C CA . LEU A 1 81 ? -1.590 -3.082 2.049 1.00 94.38 81 LEU A CA 1
ATOM 673 C C . LEU A 1 81 ? -2.656 -1.993 2.156 1.00 94.38 81 LEU A C 1
ATOM 675 O O . LEU A 1 81 ? -3.666 -2.030 1.460 1.00 94.38 81 LEU A O 1
ATOM 679 N N . VAL A 1 82 ? -2.437 -1.001 3.014 1.00 93.69 82 VAL A N 1
ATOM 680 C CA . VAL A 1 82 ? -3.349 0.141 3.142 1.00 93.69 82 VAL A CA 1
ATOM 681 C C . VAL A 1 82 ? -2.639 1.447 2.837 1.00 93.69 82 VAL A C 1
ATOM 683 O O . VAL A 1 82 ? -1.432 1.583 3.047 1.00 93.69 82 VAL A O 1
ATOM 686 N N . LEU A 1 83 ? -3.409 2.435 2.384 1.00 92.38 83 LEU A N 1
ATOM 687 C CA . LEU A 1 83 ? -2.944 3.810 2.260 1.00 92.38 83 LEU A CA 1
ATOM 688 C C . LEU A 1 83 ? -3.560 4.663 3.366 1.00 92.38 83 LEU A C 1
ATOM 690 O O . LEU A 1 83 ? -4.776 4.685 3.548 1.00 92.38 83 LEU A O 1
ATOM 694 N N . LEU A 1 84 ? -2.710 5.385 4.086 1.00 89.88 84 LEU A N 1
ATOM 695 C CA . LEU A 1 84 ? -3.095 6.336 5.119 1.00 89.88 84 LEU A CA 1
ATOM 696 C C . LEU A 1 84 ? -2.968 7.752 4.578 1.00 89.88 84 LEU A C 1
ATOM 698 O O . LEU A 1 84 ? -1.887 8.142 4.143 1.00 89.88 84 LEU A O 1
ATOM 702 N N . ARG A 1 85 ? -4.030 8.552 4.642 1.00 86.88 85 ARG A N 1
ATOM 703 C CA . ARG A 1 85 ? -3.940 9.990 4.353 1.00 86.88 85 ARG A CA 1
ATOM 704 C C . ARG A 1 85 ? -3.224 10.714 5.497 1.00 86.88 85 ARG A C 1
ATOM 706 O O . ARG A 1 85 ? -3.512 10.478 6.665 1.00 86.88 85 ARG A O 1
ATOM 713 N N . GLN A 1 86 ? -2.325 11.631 5.164 1.00 76.00 86 GLN A N 1
ATOM 714 C CA . GLN A 1 86 ? -1.546 12.406 6.134 1.00 76.00 86 GLN A CA 1
ATOM 715 C C . GLN A 1 86 ? -2.288 13.645 6.647 1.00 76.00 86 GLN A C 1
ATOM 717 O O . GLN A 1 86 ? -1.868 14.229 7.641 1.00 76.00 86 GLN A O 1
ATOM 722 N N . ASN A 1 87 ? -3.378 14.064 5.993 1.00 63.44 87 ASN A N 1
ATOM 723 C CA . ASN A 1 87 ? -4.134 15.243 6.401 1.00 63.44 87 ASN A CA 1
ATOM 724 C C . ASN A 1 87 ? -5.653 15.003 6.344 1.00 63.44 87 ASN A C 1
ATOM 726 O O . ASN A 1 87 ? -6.165 14.433 5.379 1.00 63.44 87 ASN A O 1
ATOM 730 N N . ILE A 1 88 ? -6.369 15.436 7.387 1.00 59.25 88 ILE A N 1
ATOM 731 C CA . ILE A 1 88 ? -7.816 15.213 7.594 1.00 59.25 88 ILE A CA 1
ATOM 732 C C . ILE A 1 88 ? -8.645 16.421 7.102 1.00 59.25 88 ILE A C 1
ATOM 734 O O . ILE A 1 88 ? -9.860 16.427 7.244 1.00 59.25 88 ILE A O 1
ATOM 738 N N . ILE A 1 89 ? -8.029 17.451 6.499 1.00 47.00 89 ILE A N 1
ATOM 739 C CA . ILE A 1 89 ? -8.677 18.754 6.191 1.00 47.00 89 ILE A CA 1
ATOM 740 C C . ILE A 1 89 ? -9.783 18.670 5.102 1.00 47.00 89 ILE A C 1
ATOM 742 O O . ILE A 1 89 ? -10.314 19.675 4.648 1.00 47.00 89 ILE A O 1
ATOM 746 N N . GLY A 1 90 ? -10.219 17.475 4.708 1.00 45.22 90 GLY A N 1
ATOM 747 C CA . GLY A 1 90 ? -11.387 17.286 3.853 1.00 45.22 90 GLY A CA 1
ATOM 748 C C . GLY A 1 90 ? -12.354 16.258 4.426 1.00 45.22 90 GLY A C 1
ATOM 749 O O . GLY A 1 90 ? -11.936 15.191 4.895 1.00 45.22 90 GLY A O 1
ATOM 750 N N . TYR A 1 91 ? -13.652 16.557 4.308 1.00 46.59 91 TYR A N 1
ATOM 751 C CA . TYR A 1 91 ? -14.746 15.585 4.361 1.00 46.59 91 TYR A CA 1
ATOM 752 C C . TYR A 1 91 ? -14.545 14.539 3.251 1.00 46.59 91 TYR A C 1
ATOM 754 O O . TYR A 1 91 ? -15.154 14.613 2.190 1.00 46.59 91 TYR A O 1
ATOM 762 N N . ALA A 1 92 ? -13.632 13.590 3.448 1.00 48.56 92 ALA A N 1
ATOM 763 C CA . ALA A 1 92 ? -13.442 12.486 2.523 1.00 48.56 92 ALA A CA 1
ATOM 764 C C . ALA A 1 92 ? -14.319 11.331 2.998 1.00 48.56 92 ALA A C 1
ATOM 766 O O . ALA A 1 92 ? -13.930 10.526 3.840 1.00 48.56 92 ALA A O 1
ATOM 767 N N . SER A 1 93 ? -15.515 11.277 2.432 1.00 52.44 93 SER A N 1
ATOM 768 C CA . SER A 1 93 ? -16.542 10.239 2.539 1.00 52.44 93 SER A CA 1
ATOM 769 C C . SER A 1 93 ? -16.108 8.850 2.032 1.00 52.44 93 SER A C 1
ATOM 771 O O . SER A 1 93 ? -16.952 7.995 1.802 1.00 52.44 93 SER A O 1
ATOM 773 N N . SER A 1 94 ? -14.806 8.603 1.859 1.00 66.31 94 SER A N 1
ATOM 774 C CA . SER A 1 94 ? -14.252 7.379 1.265 1.00 66.31 94 SER A CA 1
ATOM 775 C C . SER A 1 94 ? -13.145 6.772 2.139 1.00 66.31 94 SER A C 1
ATOM 777 O O . SER A 1 94 ? -12.085 6.377 1.644 1.00 66.31 94 SER A O 1
ATOM 779 N N . GLY A 1 95 ? -13.362 6.760 3.454 1.00 79.19 95 GLY A N 1
ATOM 780 C CA . GLY A 1 95 ? -12.537 6.015 4.404 1.00 79.19 95 GLY A CA 1
ATOM 781 C C . GLY A 1 95 ? -13.092 4.614 4.669 1.00 79.19 95 GLY A C 1
ATOM 782 O O . GLY A 1 95 ? -14.017 4.161 4.005 1.00 79.19 95 GLY A O 1
ATOM 783 N N . VAL A 1 96 ? -12.549 3.937 5.677 1.00 86.44 96 VAL A N 1
ATOM 784 C CA . VAL A 1 96 ? -13.040 2.617 6.134 1.00 86.44 96 VAL A CA 1
ATOM 785 C C . VAL A 1 96 ? -14.162 2.705 7.172 1.00 86.44 96 VAL A C 1
ATOM 787 O O . VAL A 1 96 ? -14.638 1.683 7.660 1.00 86.44 96 VAL A O 1
ATOM 790 N N . LEU A 1 97 ? -14.554 3.926 7.538 1.00 85.50 97 LEU A N 1
ATOM 791 C CA . LEU A 1 97 ? -15.601 4.213 8.508 1.00 85.50 97 LEU A CA 1
ATOM 792 C C . LEU A 1 97 ? -16.831 4.775 7.799 1.00 85.50 97 LEU A C 1
ATOM 794 O O . LEU A 1 97 ? -16.735 5.658 6.947 1.00 85.50 97 LEU A O 1
ATOM 798 N N . THR A 1 98 ? -17.987 4.277 8.207 1.00 83.06 98 THR A N 1
ATOM 799 C CA . THR A 1 98 ? -19.305 4.800 7.856 1.00 83.06 98 THR A CA 1
ATOM 800 C C . THR A 1 98 ? -19.585 6.103 8.603 1.00 83.06 98 THR A C 1
ATOM 802 O O . THR A 1 98 ? -18.941 6.436 9.600 1.00 83.06 98 THR A O 1
ATOM 805 N N . THR A 1 99 ? -20.607 6.836 8.164 1.00 77.00 99 THR A N 1
ATOM 806 C CA . THR A 1 99 ? -21.050 8.083 8.807 1.00 77.00 99 THR A CA 1
ATOM 807 C C . THR A 1 99 ? -21.523 7.878 10.252 1.00 77.00 99 THR A C 1
ATOM 809 O O . THR A 1 99 ? -21.490 8.817 11.040 1.00 77.00 99 THR A O 1
ATOM 812 N N . SER A 1 100 ? -21.934 6.657 10.614 1.00 76.69 100 SER A N 1
ATOM 813 C CA . SER A 1 100 ? -22.325 6.273 11.977 1.00 76.69 100 SER A CA 1
ATOM 814 C C . SER A 1 100 ? -21.140 5.860 12.862 1.00 76.69 100 SER A C 1
ATOM 816 O O . SER A 1 100 ? -21.335 5.560 14.037 1.00 76.69 100 SER A O 1
ATOM 818 N N . GLY A 1 101 ? -19.916 5.836 12.320 1.00 73.25 101 GLY A N 1
ATOM 819 C CA . GLY A 1 101 ? -18.701 5.440 13.037 1.00 73.25 101 GLY A CA 1
ATOM 820 C C . GLY A 1 101 ? -18.422 3.933 13.048 1.00 73.25 101 GLY A C 1
ATOM 821 O O . GLY A 1 101 ? -17.405 3.516 13.597 1.00 73.25 101 GLY A O 1
ATOM 822 N N . GLY A 1 102 ? -19.281 3.114 12.431 1.00 83.25 102 GLY A N 1
ATOM 823 C CA . GLY A 1 102 ? -19.022 1.687 12.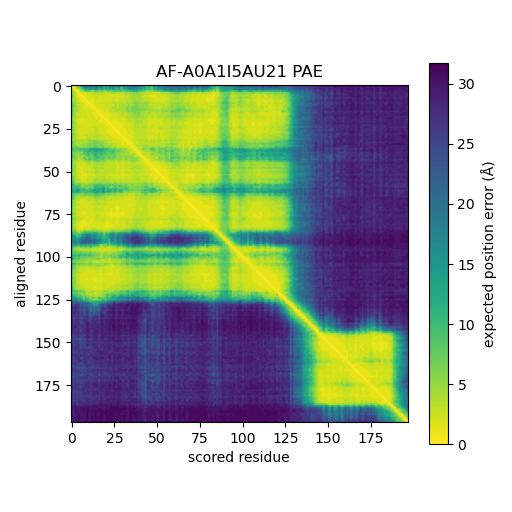201 1.00 83.25 102 GLY A CA 1
ATOM 824 C C . GLY A 1 102 ? -18.070 1.451 11.026 1.00 83.25 102 GLY A C 1
ATOM 825 O O . GLY A 1 102 ? -17.900 2.333 10.185 1.00 83.25 102 GLY A O 1
ATOM 826 N N . LEU A 1 103 ? -17.466 0.263 10.937 1.00 87.69 103 LEU A N 1
ATOM 827 C CA . LEU A 1 103 ? -16.677 -0.128 9.763 1.00 87.69 103 LEU A CA 1
ATOM 828 C C . LEU A 1 103 ? -17.571 -0.273 8.527 1.00 87.69 103 LEU A C 1
ATOM 830 O O . LEU A 1 103 ? -18.706 -0.726 8.643 1.00 87.69 103 LEU A O 1
ATOM 834 N N . ALA A 1 104 ? -17.044 0.087 7.359 1.00 87.38 104 ALA A N 1
ATOM 835 C CA . ALA A 1 104 ? -17.733 -0.124 6.094 1.00 87.38 104 ALA A CA 1
ATOM 836 C C . ALA A 1 104 ? -17.897 -1.631 5.792 1.00 87.38 104 ALA A C 1
ATOM 838 O O . ALA A 1 104 ? -17.025 -2.449 6.110 1.00 87.38 104 ALA A O 1
ATOM 839 N N . ASP A 1 105 ? -19.040 -2.003 5.216 1.00 85.81 105 ASP A N 1
ATOM 840 C CA . ASP A 1 105 ? -19.406 -3.407 4.980 1.00 85.81 105 ASP A CA 1
ATOM 841 C C . ASP A 1 105 ? -18.735 -4.006 3.735 1.00 85.81 105 ASP A C 1
ATOM 843 O O . ASP A 1 105 ? -18.614 -5.224 3.620 1.00 85.81 105 ASP A O 1
ATOM 847 N N . ASP A 1 106 ? -18.254 -3.158 2.829 1.00 90.12 106 ASP A N 1
ATOM 848 C CA . ASP A 1 106 ? -17.582 -3.504 1.574 1.00 90.12 106 ASP A CA 1
ATOM 849 C C . ASP A 1 106 ? -16.059 -3.684 1.716 1.00 90.12 106 ASP A C 1
ATOM 851 O O . ASP A 1 106 ? -15.345 -3.858 0.726 1.00 90.12 106 ASP A O 1
ATOM 855 N N . LEU A 1 107 ? -15.544 -3.690 2.950 1.00 92.19 107 LEU A N 1
ATOM 856 C CA . LEU A 1 107 ? -14.119 -3.872 3.205 1.00 92.19 107 LEU A CA 1
ATOM 857 C C . LEU A 1 107 ? -13.652 -5.306 2.903 1.00 92.19 107 LEU A C 1
ATOM 859 O O . LEU A 1 107 ? -14.326 -6.273 3.273 1.00 92.19 107 LEU A O 1
ATOM 863 N N . PRO A 1 108 ? -12.431 -5.472 2.358 1.00 94.25 108 PRO A N 1
ATOM 864 C CA . PRO A 1 108 ? -11.806 -6.780 2.218 1.00 94.25 108 PRO A CA 1
ATOM 865 C C . PRO A 1 108 ? -11.751 -7.524 3.555 1.00 94.25 108 PRO A C 1
ATOM 867 O O . PRO A 1 108 ? -11.447 -6.934 4.597 1.00 94.25 108 PRO A O 1
ATOM 870 N N . LEU A 1 109 ? -11.996 -8.838 3.525 1.00 92.75 109 LEU A N 1
ATOM 871 C CA . LEU A 1 109 ? -12.125 -9.669 4.728 1.00 92.75 109 LEU A CA 1
ATOM 872 C C . LEU A 1 109 ? -10.915 -9.557 5.670 1.00 92.75 109 LEU A C 1
ATOM 874 O O . LEU A 1 109 ? -11.092 -9.471 6.888 1.00 92.75 109 LEU A O 1
ATOM 878 N N . LEU A 1 110 ? -9.698 -9.545 5.112 1.00 91.62 110 LEU A N 1
ATOM 879 C CA . LEU A 1 110 ? -8.451 -9.422 5.874 1.00 91.62 110 LEU A CA 1
ATOM 880 C C . LEU A 1 110 ? -8.396 -8.097 6.638 1.00 91.62 110 LEU A C 1
ATOM 882 O O . LEU A 1 110 ? -8.201 -8.087 7.856 1.00 91.62 110 LEU A O 1
ATOM 886 N N . LEU A 1 111 ? -8.648 -6.990 5.935 1.00 94.00 111 LEU A N 1
ATOM 887 C CA . LEU A 1 111 ? -8.667 -5.661 6.530 1.00 94.00 111 LEU A CA 1
ATOM 888 C C . LEU A 1 111 ? -9.764 -5.553 7.589 1.00 94.00 111 LEU A C 1
ATOM 890 O O . LEU A 1 111 ? -9.484 -5.183 8.726 1.00 94.00 111 LEU A O 1
ATOM 894 N N . ARG A 1 112 ? -10.996 -5.955 7.262 1.00 93.38 112 ARG A N 1
ATOM 895 C CA . ARG A 1 112 ? -12.131 -5.918 8.193 1.00 93.38 112 ARG A CA 1
ATOM 896 C C . ARG A 1 112 ? -11.848 -6.703 9.475 1.00 93.38 112 ARG A C 1
ATOM 898 O O . ARG A 1 112 ? -12.129 -6.217 10.569 1.00 93.38 112 ARG A O 1
ATOM 905 N N . SER A 1 113 ? -11.262 -7.895 9.357 1.00 92.38 113 SER A N 1
ATOM 906 C CA . SER A 1 113 ? -10.923 -8.743 10.508 1.00 92.38 113 SER A CA 1
ATOM 907 C C . SER A 1 113 ? -9.858 -8.095 11.393 1.00 92.38 113 SER A C 1
ATOM 909 O O . SER A 1 113 ? -10.015 -8.056 12.615 1.00 92.38 113 SER A O 1
ATOM 911 N N . ARG A 1 114 ? -8.810 -7.518 10.789 1.00 93.44 114 ARG A N 1
ATOM 912 C CA . ARG A 1 114 ? -7.773 -6.779 11.520 1.00 93.44 114 ARG A CA 1
ATOM 913 C C . ARG A 1 114 ? -8.345 -5.556 12.231 1.00 93.44 114 ARG A C 1
ATOM 915 O O . ARG A 1 114 ? -8.052 -5.359 13.405 1.00 93.44 114 ARG A O 1
ATOM 922 N N . LEU A 1 115 ? -9.176 -4.761 11.559 1.00 92.00 115 LEU A N 1
ATOM 923 C CA . LEU A 1 115 ? -9.785 -3.565 12.145 1.00 92.00 115 LEU A CA 1
ATOM 924 C C . LEU A 1 115 ? -10.709 -3.916 13.316 1.00 92.00 115 LEU A C 1
ATOM 926 O O . LEU A 1 115 ? -10.595 -3.308 14.377 1.00 92.00 115 LEU A O 1
ATOM 930 N N . ASN A 1 116 ? -11.547 -4.946 13.170 1.00 91.94 116 ASN A N 1
ATOM 931 C CA . ASN A 1 116 ? -12.369 -5.458 14.269 1.00 91.94 116 ASN A CA 1
ATOM 932 C C . ASN A 1 116 ? -11.513 -5.887 15.465 1.00 91.94 116 ASN A C 1
ATOM 934 O O . ASN A 1 116 ? -11.843 -5.563 16.603 1.00 91.94 116 ASN A O 1
ATOM 938 N N . HIS A 1 117 ? -10.396 -6.575 15.217 1.00 90.56 117 HIS A N 1
ATOM 939 C CA . HIS A 1 117 ? -9.466 -6.965 16.271 1.00 90.56 117 HIS A CA 1
ATOM 940 C C . HIS A 1 117 ? -8.851 -5.742 16.977 1.00 90.56 117 HIS A C 1
ATOM 942 O O . HIS A 1 117 ? -8.863 -5.677 18.202 1.00 90.56 117 HIS A O 1
ATOM 948 N N . LEU A 1 118 ? -8.385 -4.735 16.231 1.00 90.38 118 LEU A N 1
ATOM 949 C CA . LEU A 1 118 ? -7.833 -3.501 16.808 1.00 90.38 118 LEU A CA 1
ATOM 950 C C . LEU A 1 118 ? -8.865 -2.740 17.656 1.00 90.38 118 LEU A C 1
ATOM 952 O O . LEU A 1 118 ? -8.522 -2.256 18.734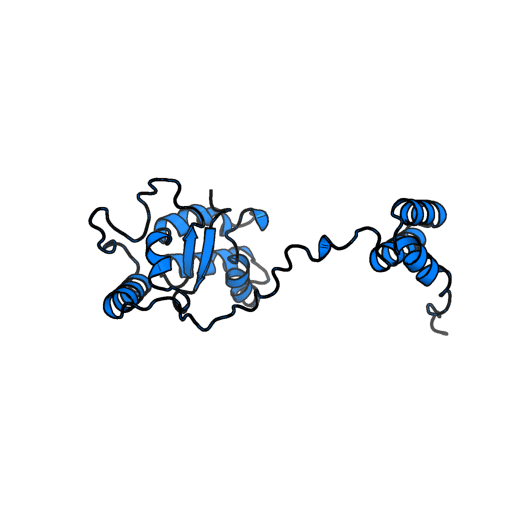 1.00 90.38 118 LEU A O 1
ATOM 956 N N . ILE A 1 119 ? -10.117 -2.657 17.189 1.00 88.06 119 ILE A N 1
ATOM 957 C CA . ILE A 1 119 ? -11.224 -1.992 17.894 1.00 88.06 119 ILE A CA 1
ATOM 958 C C . ILE A 1 119 ? -11.589 -2.754 19.171 1.00 88.06 119 ILE A C 1
ATOM 960 O O . ILE A 1 119 ? -11.685 -2.147 20.238 1.00 88.06 119 ILE A O 1
ATOM 964 N N . ALA A 1 120 ? -11.757 -4.075 19.081 1.00 88.69 120 ALA A N 1
ATOM 965 C CA . ALA A 1 120 ? -12.141 -4.909 20.218 1.00 88.69 120 ALA A CA 1
ATOM 966 C C . ALA A 1 120 ? -11.091 -4.878 21.337 1.00 88.69 120 ALA A C 1
ATOM 968 O O . ALA A 1 120 ? -11.437 -4.817 22.513 1.00 88.69 120 ALA A O 1
ATOM 969 N N . TRP A 1 121 ? -9.810 -4.873 20.967 1.00 85.62 121 TRP A N 1
ATOM 970 C CA . TRP A 1 121 ? -8.694 -4.909 21.913 1.00 85.62 121 TRP A CA 1
ATOM 971 C C . TRP A 1 121 ? -8.129 -3.525 22.246 1.00 85.62 121 TRP A C 1
ATOM 973 O O . TRP A 1 121 ? -7.169 -3.428 23.008 1.00 85.62 121 TRP A O 1
ATOM 983 N N . GLN A 1 122 ? -8.708 -2.456 21.685 1.00 84.69 122 GLN A N 1
ATOM 984 C CA . GLN A 1 122 ? -8.247 -1.074 21.860 1.00 84.69 122 GLN A CA 1
ATOM 985 C C . GLN A 1 122 ? -6.727 -0.941 21.659 1.00 84.69 122 GLN A C 1
ATOM 987 O O . GLN A 1 122 ? -6.039 -0.252 22.416 1.00 84.69 122 GLN A O 1
ATOM 992 N N . LEU A 1 123 ? -6.194 -1.629 20.641 1.00 81.94 123 LEU A N 1
ATOM 993 C CA . LEU A 1 123 ? -4.757 -1.713 20.379 1.00 81.94 123 LEU A CA 1
ATOM 994 C C . LEU A 1 123 ? -4.244 -0.377 19.843 1.00 81.94 123 LEU A C 1
ATOM 996 O O . LEU A 1 123 ? -4.252 -0.089 18.642 1.00 81.94 123 LEU A O 1
ATOM 1000 N N . LYS A 1 124 ? -3.817 0.461 20.782 1.00 81.81 124 LYS A N 1
ATOM 1001 C CA . LYS A 1 124 ? -3.134 1.723 20.515 1.00 81.81 124 LYS A CA 1
ATOM 1002 C C . LYS A 1 124 ? -1.703 1.457 20.088 1.00 81.81 124 LYS A C 1
ATOM 1004 O O . LYS A 1 124 ? -1.152 0.383 20.342 1.00 81.81 124 LYS A O 1
ATOM 1009 N N . ARG A 1 125 ? -1.096 2.450 19.441 1.00 75.06 125 ARG A N 1
ATOM 1010 C CA . ARG A 1 125 ? 0.305 2.341 19.051 1.00 75.06 125 ARG A CA 1
ATOM 1011 C C . ARG A 1 125 ? 1.137 2.091 20.320 1.00 75.06 125 ARG A C 1
ATOM 1013 O O . ARG A 1 125 ? 1.005 2.860 21.274 1.00 75.06 125 ARG A O 1
ATOM 1020 N N . PRO A 1 126 ? 1.952 1.023 20.388 1.00 64.00 126 PRO A N 1
ATOM 1021 C CA . PRO A 1 126 ? 2.775 0.781 21.563 1.00 64.00 126 PRO A CA 1
ATOM 1022 C C . PRO A 1 126 ? 3.682 1.994 21.791 1.00 64.00 126 PRO A C 1
ATOM 1024 O O . PRO A 1 126 ? 4.454 2.383 20.916 1.00 64.00 126 PRO A O 1
ATOM 1027 N N . VAL A 1 127 ? 3.572 2.603 22.976 1.00 58.53 127 VAL A N 1
ATOM 1028 C CA . VAL A 1 127 ? 4.320 3.817 23.366 1.00 58.53 127 VAL A CA 1
ATOM 1029 C C . VAL A 1 127 ? 5.835 3.554 23.428 1.00 58.53 127 VAL A C 1
ATOM 1031 O O . VAL A 1 127 ? 6.641 4.479 23.409 1.00 58.53 127 VAL A O 1
ATOM 1034 N N . TYR A 1 128 ? 6.253 2.288 23.387 1.00 44.69 128 TYR A N 1
ATOM 1035 C CA . TYR A 1 128 ? 7.654 1.887 23.327 1.00 44.69 128 TYR A CA 1
ATOM 1036 C C . TYR A 1 128 ? 8.186 1.744 21.912 1.00 44.69 128 TYR A C 1
ATOM 1038 O O . TYR A 1 128 ? 8.832 0.753 21.603 1.00 44.69 128 TYR A O 1
ATOM 1046 N N . HIS A 1 129 ? 8.013 2.767 21.087 1.00 42.69 129 HIS A N 1
ATOM 1047 C CA . HIS A 1 129 ? 8.987 3.061 20.052 1.00 42.69 129 HIS A CA 1
ATOM 1048 C C . HIS A 1 129 ? 9.327 4.551 20.158 1.00 42.69 129 HIS A C 1
ATOM 1050 O O . HIS A 1 129 ? 8.659 5.405 19.576 1.00 42.69 129 HIS A O 1
ATOM 1056 N N . VAL A 1 130 ? 10.488 4.850 20.760 1.00 43.00 130 VAL A N 1
ATOM 1057 C CA . VAL A 1 130 ? 11.447 5.645 19.988 1.00 43.00 130 VAL A CA 1
ATOM 1058 C C . VAL A 1 130 ? 11.534 4.882 18.682 1.00 43.00 130 VAL A C 1
ATOM 1060 O O . VAL A 1 130 ? 12.238 3.887 18.583 1.00 43.00 130 VAL A O 1
ATOM 1063 N N . ARG A 1 131 ? 10.721 5.280 17.701 1.00 40.12 131 ARG A N 1
ATOM 1064 C CA . ARG A 1 131 ? 11.098 5.131 16.313 1.00 40.12 131 ARG A CA 1
ATOM 1065 C C . ARG A 1 131 ? 12.503 5.729 16.351 1.00 40.12 131 ARG A C 1
ATOM 1067 O O . ARG A 1 131 ? 12.590 6.942 16.573 1.00 40.12 131 ARG A O 1
ATOM 1074 N N . PRO A 1 132 ? 13.610 4.973 16.170 1.00 37.72 132 PRO A N 1
ATOM 1075 C CA . PRO A 1 132 ? 14.666 5.633 15.438 1.00 37.72 132 PRO A CA 1
ATOM 1076 C C . PRO A 1 132 ? 13.885 6.069 14.213 1.00 37.72 132 PRO A C 1
ATOM 1078 O O . PRO A 1 132 ? 13.295 5.218 13.538 1.00 37.72 132 PRO A O 1
ATOM 1081 N N . ALA A 1 133 ? 13.692 7.375 14.022 1.00 39.38 133 ALA A N 1
ATOM 1082 C CA . ALA A 1 133 ? 13.431 7.847 12.686 1.00 39.38 133 ALA A CA 1
ATOM 1083 C C . ALA A 1 133 ? 14.485 7.084 11.896 1.00 39.38 133 ALA A C 1
ATOM 1085 O O . ALA A 1 133 ? 15.667 7.344 12.110 1.00 39.38 133 ALA A O 1
ATOM 1086 N N . ALA A 1 134 ? 14.092 6.013 11.185 1.00 41.22 134 ALA A N 1
ATOM 1087 C CA . ALA A 1 134 ? 14.944 5.394 10.195 1.00 41.22 134 ALA A CA 1
ATOM 1088 C C . ALA A 1 134 ? 15.352 6.628 9.433 1.00 41.22 134 ALA A C 1
ATOM 1090 O O . ALA A 1 134 ? 14.405 7.282 8.966 1.00 41.22 134 ALA A O 1
ATOM 1091 N N . PRO A 1 135 ? 16.619 7.082 9.588 1.00 38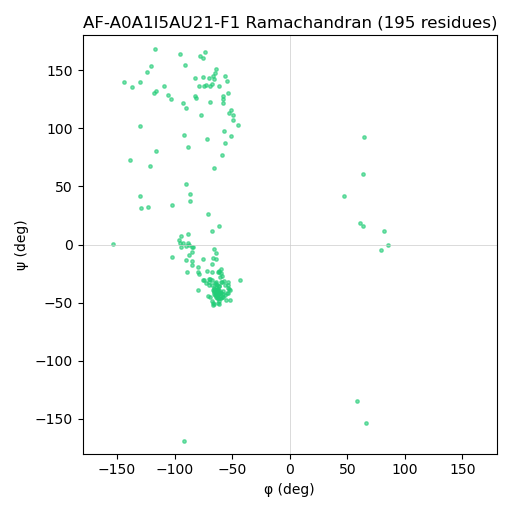.56 135 PRO A N 1
ATOM 1092 C CA . PRO A 1 135 ? 16.938 8.483 9.430 1.00 38.56 135 PRO A CA 1
ATOM 1093 C C . PRO A 1 135 ? 16.319 8.811 8.110 1.00 38.56 135 PRO A C 1
ATOM 1095 O O . PRO A 1 135 ? 16.587 8.109 7.132 1.00 38.56 135 PRO A O 1
ATOM 1098 N N . MET A 1 136 ? 15.326 9.703 8.148 1.00 35.91 136 MET A N 1
ATOM 1099 C CA . MET A 1 136 ? 14.726 10.181 6.934 1.00 35.91 136 MET A CA 1
ATOM 1100 C C . MET A 1 136 ? 15.945 10.741 6.228 1.00 35.91 136 MET A C 1
ATOM 1102 O O . MET A 1 136 ? 16.385 11.843 6.522 1.00 35.91 136 MET A O 1
ATOM 1106 N N . GLN A 1 137 ? 16.519 9.963 5.316 1.00 37.72 137 GLN A N 1
ATOM 1107 C CA . GLN A 1 137 ? 17.504 10.426 4.367 1.00 37.72 137 GLN A CA 1
ATOM 1108 C C . GLN A 1 137 ? 16.777 11.314 3.344 1.00 37.72 137 GLN A C 1
ATOM 1110 O O . GLN A 1 137 ? 17.244 11.507 2.234 1.00 37.72 137 GLN A O 1
ATOM 1115 N N . HIS A 1 138 ? 15.658 11.942 3.725 1.00 38.72 138 HIS A N 1
ATOM 1116 C CA . HIS A 1 138 ? 15.411 13.323 3.376 1.00 38.72 138 HIS A CA 1
ATOM 1117 C C . HIS A 1 138 ? 16.587 14.151 3.904 1.00 38.72 138 HIS A C 1
ATOM 1119 O O . HIS A 1 138 ? 16.594 14.683 5.008 1.00 38.72 138 HIS A O 1
ATOM 1125 N N . ALA A 1 139 ? 17.612 14.232 3.069 1.00 39.72 139 ALA A N 1
ATOM 1126 C CA . ALA A 1 139 ? 18.509 15.361 3.053 1.00 39.72 139 ALA A CA 1
ATOM 1127 C C . ALA A 1 139 ? 19.337 15.606 4.334 1.00 39.72 139 ALA A C 1
ATOM 1129 O O . ALA A 1 139 ? 19.421 16.726 4.825 1.00 39.72 139 ALA A O 1
ATOM 1130 N N . GLN A 1 140 ? 20.177 14.641 4.724 1.00 39.75 140 GLN A N 1
ATOM 1131 C CA . GLN A 1 140 ? 21.556 15.047 5.067 1.00 39.75 140 GLN A CA 1
ATOM 1132 C C . GLN A 1 140 ? 22.324 15.573 3.835 1.00 39.75 140 GLN A C 1
ATOM 1134 O O . GLN A 1 140 ? 23.408 16.122 3.976 1.00 39.75 140 GLN A O 1
ATOM 1139 N N . ALA A 1 141 ? 21.712 15.529 2.646 1.00 42.38 141 ALA A N 1
ATOM 1140 C CA . ALA A 1 141 ? 22.074 16.315 1.468 1.00 42.38 141 ALA A CA 1
ATOM 1141 C C . ALA A 1 141 ? 21.893 17.842 1.636 1.00 42.38 141 ALA A C 1
ATOM 1143 O O . ALA A 1 141 ? 22.334 18.593 0.774 1.00 42.38 141 ALA A O 1
ATOM 1144 N N . ALA A 1 142 ? 21.297 18.323 2.735 1.00 45.75 142 ALA A N 1
ATOM 1145 C CA . ALA A 1 142 ? 21.337 19.745 3.085 1.00 45.75 142 ALA A CA 1
ATOM 1146 C C . ALA A 1 142 ? 22.566 20.120 3.935 1.00 45.75 142 ALA A C 1
ATOM 1148 O O . ALA A 1 142 ? 22.728 21.287 4.289 1.00 45.75 142 ALA A O 1
ATOM 1149 N N . LYS A 1 143 ? 23.468 19.172 4.249 1.00 51.28 143 LYS A N 1
ATOM 1150 C CA . LYS A 1 143 ? 24.773 19.514 4.821 1.00 51.28 143 LYS A CA 1
ATOM 1151 C C . LYS A 1 143 ? 25.773 19.765 3.696 1.00 51.28 143 LYS A C 1
ATOM 1153 O O . LYS A 1 143 ? 26.535 18.902 3.276 1.00 51.28 143 LYS A O 1
ATOM 1158 N N . THR A 1 144 ? 25.685 21.013 3.248 1.00 56.62 144 THR A N 1
ATOM 1159 C CA . THR A 1 144 ? 26.740 21.794 2.614 1.00 56.62 144 THR A CA 1
ATOM 1160 C C . THR A 1 144 ? 27.226 21.262 1.264 1.00 56.62 144 THR A C 1
ATOM 1162 O O . THR A 1 144 ? 28.180 20.496 1.146 1.00 56.62 144 THR A O 1
ATOM 1165 N N . ILE A 1 145 ? 26.590 21.792 0.210 1.00 66.12 145 ILE A N 1
ATOM 1166 C CA . ILE A 1 145 ? 27.053 21.768 -1.189 1.00 66.12 145 ILE A CA 1
ATOM 1167 C C . ILE A 1 145 ? 28.559 22.095 -1.275 1.00 66.12 145 ILE A C 1
ATOM 1169 O O . ILE A 1 145 ? 29.263 21.556 -2.116 1.00 66.12 145 ILE A O 1
ATOM 1173 N N . ASN A 1 146 ? 29.079 22.903 -0.350 1.00 80.75 146 ASN A N 1
ATOM 1174 C CA . ASN A 1 146 ? 30.475 23.311 -0.243 1.00 80.75 146 ASN A CA 1
ATOM 1175 C C . ASN A 1 146 ? 31.377 22.339 0.563 1.00 80.75 146 ASN A C 1
ATOM 1177 O O . ASN A 1 146 ? 32.258 22.761 1.308 1.00 80.75 146 ASN A O 1
ATOM 1181 N N . SER A 1 147 ? 31.161 21.027 0.441 1.00 85.00 147 SER A N 1
ATOM 1182 C CA . SER A 1 147 ? 31.921 19.991 1.167 1.00 85.00 147 SER A CA 1
ATOM 1183 C C . SER A 1 147 ? 33.098 19.415 0.364 1.00 85.00 147 SER A C 1
ATOM 1185 O O . SER A 1 147 ? 33.133 19.495 -0.866 1.00 85.00 147 SER A O 1
ATOM 1187 N N . LYS A 1 148 ? 34.040 18.728 1.042 1.00 86.94 148 LYS A N 1
ATOM 1188 C CA . LYS A 1 148 ? 35.160 18.016 0.380 1.00 86.94 148 LYS A CA 1
ATOM 1189 C C . LYS A 1 148 ? 34.681 17.041 -0.694 1.00 86.94 148 LYS A C 1
ATOM 1191 O O . LYS A 1 148 ? 35.329 16.903 -1.724 1.00 86.94 148 LYS A O 1
ATOM 1196 N N . ALA A 1 149 ? 33.558 16.359 -0.465 1.00 84.69 149 ALA A N 1
ATOM 1197 C CA . ALA A 1 149 ? 33.005 15.399 -1.418 1.00 84.69 149 ALA A CA 1
ATOM 1198 C C . ALA A 1 149 ? 32.591 16.077 -2.734 1.00 84.69 149 ALA A C 1
ATOM 1200 O O . ALA A 1 149 ? 32.932 15.577 -3.805 1.00 84.69 149 ALA A O 1
ATOM 1201 N N . ALA A 1 150 ? 31.944 17.245 -2.656 1.00 85.94 150 ALA A N 1
ATOM 1202 C CA . ALA A 1 150 ? 31.615 18.046 -3.832 1.00 85.94 150 ALA A CA 1
ATOM 1203 C C . ALA A 1 150 ? 32.882 18.512 -4.570 1.00 85.94 150 ALA A C 1
ATOM 1205 O O . ALA A 1 150 ? 32.966 18.383 -5.789 1.00 85.94 150 ALA A O 1
ATOM 1206 N N . GLY A 1 151 ? 33.908 18.945 -3.829 1.00 89.31 151 GLY A N 1
ATOM 1207 C CA . GLY A 1 151 ? 35.229 19.271 -4.377 1.00 89.31 151 GLY A CA 1
ATOM 1208 C C . GLY A 1 151 ? 35.874 18.133 -5.172 1.00 89.31 151 GLY A C 1
ATOM 1209 O O . GLY A 1 151 ? 36.318 18.329 -6.301 1.00 89.31 151 GLY A O 1
ATOM 1210 N N . ARG A 1 152 ? 35.869 16.914 -4.617 1.00 91.62 152 ARG A N 1
ATOM 1211 C CA . ARG A 1 152 ? 36.426 15.720 -5.278 1.00 91.62 152 ARG A CA 1
ATOM 1212 C C . ARG A 1 152 ? 35.674 15.365 -6.564 1.00 91.62 152 ARG A C 1
ATOM 1214 O O . ARG A 1 152 ? 36.299 14.998 -7.556 1.00 91.62 152 ARG A O 1
ATOM 1221 N N . LEU A 1 153 ? 34.345 15.490 -6.558 1.00 90.06 153 LEU A N 1
ATOM 1222 C CA . LEU A 1 153 ? 33.518 15.261 -7.747 1.00 90.06 153 LEU A CA 1
ATOM 1223 C C . LEU A 1 153 ? 33.792 16.301 -8.838 1.00 90.06 153 LEU A C 1
ATOM 1225 O O . LEU A 1 153 ? 33.898 15.935 -10.006 1.00 90.06 153 LEU A O 1
ATOM 1229 N N . LEU A 1 154 ? 33.966 17.573 -8.467 1.00 89.25 154 LEU A N 1
ATOM 1230 C CA . LEU A 1 154 ? 34.353 18.628 -9.407 1.00 89.25 154 LEU A CA 1
ATOM 1231 C C . LEU A 1 154 ? 35.736 18.366 -10.016 1.00 89.25 154 LEU A C 1
ATOM 1233 O O . LEU A 1 154 ? 35.906 18.563 -11.215 1.00 89.25 154 LEU A O 1
ATOM 1237 N N . ALA A 1 155 ? 36.702 17.870 -9.235 1.00 86.94 155 ALA A N 1
ATOM 1238 C CA . ALA A 1 155 ? 38.018 17.489 -9.753 1.00 86.94 155 ALA A CA 1
ATOM 1239 C C . ALA A 1 155 ? 37.928 16.322 -10.743 1.00 86.94 155 ALA A C 1
ATOM 1241 O O . ALA A 1 155 ? 38.491 16.399 -11.834 1.00 86.94 155 ALA A O 1
ATOM 1242 N N . ALA A 1 156 ? 37.159 15.278 -10.416 1.00 86.25 156 ALA A N 1
ATOM 1243 C CA . ALA A 1 156 ? 36.906 14.175 -11.340 1.00 86.25 156 ALA A CA 1
ATOM 1244 C C . ALA A 1 156 ? 36.235 14.668 -12.636 1.00 86.25 156 ALA A C 1
ATOM 1246 O O . ALA A 1 156 ? 36.695 14.336 -13.726 1.00 86.25 156 ALA A O 1
ATOM 1247 N N . GLY A 1 157 ? 35.207 15.517 -12.531 1.00 82.75 157 GLY A N 1
ATOM 1248 C CA . GLY A 1 157 ? 34.539 16.133 -13.680 1.00 82.75 157 GLY A CA 1
ATOM 1249 C C . GLY A 1 157 ? 35.479 16.985 -14.536 1.00 82.75 157 GLY A C 1
ATOM 1250 O O . GLY A 1 157 ? 35.458 16.873 -15.758 1.00 82.75 157 GLY A O 1
ATOM 1251 N N . GLY A 1 158 ? 36.360 17.772 -13.912 1.00 85.44 158 GLY A N 1
ATOM 1252 C CA . GLY A 1 158 ? 37.378 18.566 -14.601 1.00 85.44 158 GLY A CA 1
ATOM 1253 C C . GLY A 1 158 ? 38.407 17.717 -15.353 1.00 85.44 158 GLY A C 1
ATOM 1254 O O . GLY A 1 158 ? 38.772 18.075 -16.471 1.00 85.44 158 GLY A O 1
ATOM 1255 N N . ILE A 1 159 ? 38.830 16.580 -14.781 1.00 82.69 159 ILE A N 1
ATOM 1256 C CA . ILE A 1 159 ? 39.732 15.613 -15.433 1.00 82.69 159 ILE A CA 1
ATOM 1257 C C . ILE A 1 159 ? 39.038 14.959 -16.635 1.00 82.69 159 ILE A C 1
ATOM 1259 O O . ILE A 1 159 ? 39.595 14.968 -17.729 1.00 82.69 159 ILE A O 1
ATOM 1263 N N . TYR A 1 160 ? 37.818 14.440 -16.458 1.00 78.38 160 TYR A N 1
ATOM 1264 C CA . TYR A 1 160 ? 37.066 13.788 -17.538 1.00 78.38 160 TYR A CA 1
ATOM 1265 C C . TYR A 1 160 ? 36.715 14.746 -18.677 1.00 78.38 160 TYR A C 1
ATOM 1267 O O . TYR A 1 160 ? 36.820 14.386 -19.845 1.00 78.38 160 TYR A O 1
ATOM 1275 N N . ASN A 1 161 ? 36.311 15.970 -18.345 1.00 81.81 161 ASN A N 1
ATOM 1276 C CA . ASN A 1 161 ? 35.920 16.978 -19.323 1.00 81.81 161 ASN A CA 1
ATOM 1277 C C . ASN A 1 161 ? 37.125 17.748 -19.903 1.00 81.81 161 ASN A C 1
ATOM 1279 O O . ASN A 1 161 ? 36.937 18.644 -20.722 1.00 81.81 161 ASN A O 1
ATOM 1283 N N . GLY A 1 162 ? 38.353 17.471 -19.442 1.00 81.25 162 GLY A N 1
ATOM 1284 C CA . GLY A 1 162 ? 39.569 18.172 -19.871 1.00 81.25 162 GLY A CA 1
ATOM 1285 C C . GLY A 1 162 ? 39.612 19.668 -19.519 1.00 81.25 162 GLY A C 1
ATOM 1286 O O . GLY A 1 162 ? 40.425 20.402 -20.072 1.00 81.25 162 GLY A O 1
ATOM 1287 N N . ASN A 1 163 ? 38.748 20.139 -18.611 1.00 87.44 163 ASN A N 1
ATOM 1288 C CA . ASN A 1 163 ? 38.627 21.547 -18.213 1.00 87.44 163 ASN A CA 1
ATOM 1289 C C . ASN A 1 163 ? 38.861 21.707 -16.706 1.00 87.44 163 ASN A C 1
ATOM 1291 O O . ASN A 1 163 ? 37.956 22.019 -15.936 1.00 87.44 163 ASN A O 1
ATOM 1295 N N . ILE A 1 164 ? 40.087 21.461 -16.265 1.00 86.31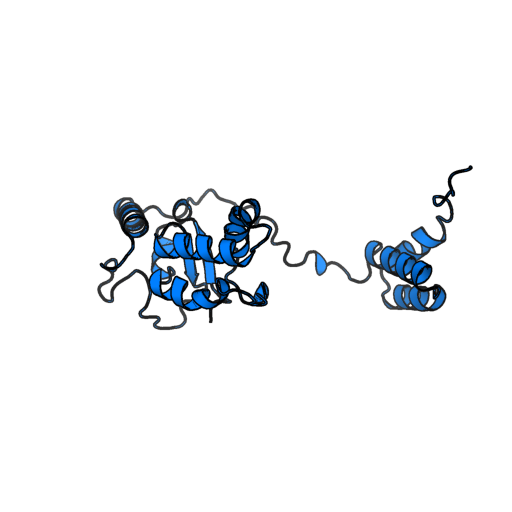 164 ILE A N 1
ATOM 1296 C CA . ILE A 1 164 ? 40.426 21.449 -14.837 1.00 86.31 164 ILE A CA 1
ATOM 1297 C C . ILE A 1 164 ? 40.266 22.846 -14.216 1.00 86.31 164 ILE A C 1
ATOM 1299 O O . ILE A 1 164 ? 39.682 22.977 -13.143 1.00 86.31 164 ILE A O 1
ATOM 1303 N N . GLU A 1 165 ? 40.705 23.896 -14.912 1.00 85.38 165 GLU A N 1
ATOM 1304 C CA . GLU A 1 165 ? 40.657 25.282 -14.422 1.00 85.38 165 GLU A CA 1
ATOM 1305 C C . GLU A 1 165 ? 39.223 25.795 -14.217 1.00 85.38 165 GLU A C 1
ATOM 1307 O O . GLU A 1 165 ? 38.917 26.419 -13.197 1.00 85.38 165 GLU A O 1
ATOM 1312 N N . GLY A 1 166 ? 38.305 25.485 -15.143 1.00 84.75 166 GLY A N 1
ATOM 1313 C CA . GLY A 1 166 ? 36.897 25.866 -15.014 1.00 84.75 166 GLY A CA 1
ATOM 1314 C C . GLY A 1 166 ? 36.234 25.227 -13.794 1.00 84.75 166 GLY A C 1
ATOM 1315 O O . GLY A 1 166 ? 35.539 25.900 -13.034 1.00 84.75 166 GLY A O 1
ATOM 1316 N N . PHE A 1 167 ? 36.510 23.945 -13.554 1.00 88.88 167 PHE A N 1
ATOM 1317 C CA . PHE A 1 167 ? 35.965 23.219 -12.407 1.00 88.88 167 PHE A CA 1
ATOM 1318 C C . PHE A 1 167 ? 36.649 23.598 -11.084 1.00 88.88 167 PHE A C 1
ATOM 1320 O O . PHE A 1 167 ? 35.977 23.651 -10.052 1.00 88.88 167 PHE A O 1
ATOM 1327 N N . LYS A 1 168 ? 37.938 23.965 -11.109 1.00 89.06 168 LYS A N 1
ATOM 1328 C CA . LYS A 1 168 ? 38.650 24.527 -9.950 1.00 89.06 168 LYS A CA 1
ATOM 1329 C C . LYS A 1 168 ? 38.035 25.853 -9.508 1.00 89.06 168 LYS A C 1
ATOM 1331 O O . LYS A 1 168 ? 37.802 26.066 -8.319 1.00 89.06 168 LYS A O 1
ATOM 1336 N N . LYS A 1 169 ? 37.700 26.725 -10.465 1.00 86.62 169 LYS A N 1
ATOM 1337 C CA . LYS A 1 169 ? 37.001 27.989 -10.192 1.00 86.62 169 LYS A CA 1
ATOM 1338 C C . LYS A 1 169 ? 35.634 27.751 -9.548 1.00 86.62 169 LYS A C 1
ATOM 1340 O O . LYS A 1 169 ? 35.297 28.443 -8.591 1.00 86.62 169 LYS A O 1
ATOM 1345 N N . ILE A 1 170 ? 34.882 26.758 -10.024 1.00 84.06 170 ILE A N 1
ATOM 1346 C CA . ILE A 1 170 ? 33.582 26.383 -9.447 1.00 84.06 170 ILE A CA 1
ATOM 1347 C C . ILE A 1 170 ? 33.752 25.873 -8.010 1.00 84.06 170 ILE A C 1
ATOM 1349 O O . ILE A 1 170 ? 33.007 26.302 -7.135 1.00 84.06 170 ILE A O 1
ATOM 1353 N N . ALA A 1 171 ? 34.754 25.032 -7.734 1.00 86.88 171 ALA A N 1
ATOM 1354 C CA . ALA A 1 171 ? 35.058 24.583 -6.371 1.00 86.88 171 ALA A CA 1
ATOM 1355 C C . ALA A 1 171 ? 35.413 25.760 -5.441 1.00 86.88 171 ALA A C 1
ATOM 1357 O O . ALA A 1 171 ? 34.937 25.813 -4.308 1.00 86.88 171 ALA A O 1
ATOM 1358 N N . GLY A 1 172 ? 36.178 26.738 -5.941 1.00 84.50 172 GLY A N 1
ATOM 1359 C CA . GLY A 1 172 ? 36.479 27.998 -5.252 1.00 84.50 172 GLY A CA 1
ATOM 1360 C C . GLY A 1 172 ? 35.235 28.832 -4.938 1.00 84.50 172 GLY A C 1
ATOM 1361 O O . GLY A 1 172 ? 35.073 29.298 -3.814 1.00 84.50 172 GLY A O 1
ATOM 1362 N N . GLN A 1 173 ? 34.335 28.981 -5.912 1.00 84.50 173 GLN A N 1
ATOM 1363 C CA . GLN A 1 173 ? 33.071 29.711 -5.756 1.00 84.50 173 GLN A CA 1
ATOM 1364 C C . GLN A 1 173 ? 32.093 29.010 -4.809 1.00 84.50 173 GLN A C 1
ATOM 1366 O O . GLN A 1 173 ? 31.317 29.676 -4.130 1.00 84.50 173 GLN A O 1
ATOM 1371 N N . LEU A 1 174 ? 32.147 27.678 -4.741 1.00 83.38 174 LEU A N 1
ATOM 1372 C CA . LEU A 1 174 ? 31.395 26.889 -3.769 1.00 83.38 174 LEU A CA 1
ATOM 1373 C C . LEU A 1 174 ? 31.855 27.189 -2.335 1.00 83.38 174 LEU A C 1
ATOM 1375 O O . LEU A 1 174 ? 31.039 27.193 -1.415 1.00 83.38 174 LEU A O 1
ATOM 1379 N N . GLY A 1 175 ? 33.149 27.471 -2.151 1.00 78.19 175 GLY A N 1
ATOM 1380 C CA . GLY A 1 175 ? 33.750 27.770 -0.854 1.00 78.19 175 GLY A CA 1
ATOM 1381 C C . GLY A 1 175 ? 33.734 26.564 0.090 1.00 78.19 175 GLY A C 1
ATOM 1382 O O . GLY A 1 175 ? 33.715 25.413 -0.349 1.00 78.19 175 GLY A O 1
ATOM 1383 N N . GLY A 1 176 ? 33.741 26.815 1.402 1.00 85.88 176 GLY A N 1
ATOM 1384 C CA . GLY A 1 176 ? 33.749 25.751 2.412 1.00 85.88 176 GLY A CA 1
ATOM 1385 C C . GLY A 1 176 ? 34.958 24.823 2.267 1.00 85.88 176 GLY A C 1
ATOM 1386 O O . GLY A 1 176 ? 36.077 25.280 2.048 1.00 85.88 176 GLY A O 1
ATOM 1387 N N . ASP A 1 177 ? 34.729 23.516 2.344 1.00 87.69 177 ASP A N 1
ATOM 1388 C CA . ASP A 1 177 ? 35.776 22.508 2.176 1.00 87.69 177 ASP A CA 1
ATOM 1389 C C . ASP A 1 177 ? 35.918 22.004 0.724 1.00 87.69 177 ASP A C 1
ATOM 1391 O O . ASP A 1 177 ? 36.728 21.112 0.450 1.00 87.69 177 ASP A O 1
ATOM 1395 N N . ALA A 1 178 ? 35.128 22.525 -0.220 1.00 89.69 178 ALA A N 1
ATOM 1396 C CA . ALA A 1 178 ? 35.166 22.082 -1.613 1.00 89.69 178 ALA A CA 1
ATOM 1397 C C . ALA A 1 178 ? 36.520 22.341 -2.309 1.00 89.69 178 ALA A C 1
ATOM 1399 O O . ALA A 1 178 ? 37.003 21.416 -2.963 1.00 89.69 178 ALA A O 1
ATOM 1400 N N . PRO A 1 179 ? 37.202 23.494 -2.138 1.00 90.81 179 PRO A N 1
ATOM 1401 C CA . PRO A 1 179 ? 38.548 23.690 -2.684 1.00 90.81 179 PRO A CA 1
ATOM 1402 C C . PRO A 1 179 ? 39.543 22.647 -2.163 1.00 90.81 179 PRO A C 1
ATOM 1404 O O . PRO A 1 179 ? 40.223 21.996 -2.946 1.00 90.81 179 PRO A O 1
ATOM 1407 N N . ALA A 1 180 ? 39.531 22.380 -0.853 1.00 88.25 180 ALA A N 1
ATOM 1408 C CA . ALA A 1 180 ? 40.412 21.386 -0.242 1.00 88.25 180 ALA A CA 1
ATOM 1409 C C . ALA A 1 180 ? 40.133 19.956 -0.744 1.00 88.25 180 ALA A C 1
ATOM 1411 O O . ALA A 1 180 ? 41.052 19.157 -0.902 1.00 88.25 180 ALA A O 1
ATOM 1412 N N . GLY A 1 181 ? 38.866 19.610 -0.997 1.00 88.00 181 GLY A N 1
ATOM 1413 C CA . GLY A 1 181 ? 38.500 18.328 -1.604 1.00 88.00 181 GLY A CA 1
ATOM 1414 C C . GLY A 1 181 ? 38.906 18.209 -3.076 1.00 88.00 181 GLY A C 1
ATOM 1415 O O . GLY A 1 181 ? 39.271 17.120 -3.514 1.00 88.00 181 GLY A O 1
ATOM 1416 N N . PHE A 1 182 ? 38.855 19.314 -3.822 1.00 89.88 182 PHE A N 1
ATOM 1417 C CA . PHE A 1 182 ? 39.302 19.390 -5.212 1.00 89.88 182 PHE A CA 1
ATOM 1418 C C . PHE A 1 182 ? 40.819 19.207 -5.307 1.00 89.88 182 PHE A C 1
ATOM 1420 O O . PHE A 1 182 ? 41.294 18.315 -6.014 1.00 89.88 182 PHE A O 1
ATOM 1427 N N . ASP A 1 183 ? 41.566 19.990 -4.525 1.00 89.06 183 ASP A N 1
ATOM 1428 C CA . ASP A 1 183 ? 43.025 19.926 -4.467 1.00 89.06 183 ASP A CA 1
ATOM 1429 C C . ASP A 1 183 ? 43.487 18.542 -3.993 1.00 89.06 183 ASP A C 1
ATOM 1431 O O . ASP A 1 183 ? 44.394 17.971 -4.577 1.00 89.06 183 ASP A O 1
ATOM 1435 N N . GLN A 1 184 ? 42.769 17.888 -3.071 1.00 87.06 184 GLN A N 1
ATOM 1436 C CA . GLN A 1 184 ? 43.091 16.518 -2.658 1.00 87.06 184 GLN A CA 1
ATOM 1437 C C . GLN A 1 184 ? 43.081 15.487 -3.802 1.00 87.06 184 GLN A C 1
ATOM 1439 O O . GLN A 1 184 ? 43.819 14.512 -3.728 1.00 87.06 184 GLN A O 1
ATOM 1444 N N . ILE A 1 185 ? 42.247 15.636 -4.835 1.00 84.50 185 ILE A N 1
ATOM 1445 C CA . ILE A 1 185 ? 42.286 14.737 -6.006 1.00 84.50 185 ILE A CA 1
ATOM 1446 C C . ILE A 1 185 ? 43.416 15.141 -6.950 1.00 84.50 185 ILE A C 1
ATOM 1448 O O . ILE A 1 185 ? 44.097 14.280 -7.503 1.00 84.50 185 ILE A O 1
ATOM 1452 N N . MET A 1 186 ? 43.621 16.446 -7.113 1.00 82.25 186 MET A N 1
ATOM 1453 C CA . MET A 1 186 ? 44.612 17.010 -8.025 1.00 82.25 186 MET A CA 1
ATOM 1454 C C . MET A 1 186 ? 46.052 16.851 -7.541 1.00 82.25 186 MET A C 1
ATOM 1456 O O . MET A 1 186 ? 46.935 16.674 -8.374 1.00 82.25 186 MET A O 1
ATOM 1460 N N . ASP A 1 187 ? 46.278 16.883 -6.231 1.00 79.31 187 ASP A N 1
ATOM 1461 C CA . ASP A 1 187 ? 47.569 16.671 -5.576 1.00 79.31 187 ASP A CA 1
ATOM 1462 C C . ASP A 1 187 ? 47.904 15.178 -5.498 1.00 79.31 187 ASP A C 1
ATOM 1464 O O . ASP A 1 187 ? 49.067 14.781 -5.506 1.00 79.31 187 ASP A O 1
ATOM 1468 N N . ASN A 1 188 ? 46.883 14.318 -5.506 1.00 65.44 188 ASN A N 1
ATOM 1469 C CA . ASN A 1 188 ? 47.024 12.868 -5.439 1.00 65.44 188 ASN A CA 1
ATOM 1470 C C . ASN A 1 188 ? 47.219 12.241 -6.835 1.00 65.44 188 ASN A C 1
ATOM 1472 O O . ASN A 1 188 ? 46.635 11.199 -7.151 1.00 65.44 188 ASN A O 1
ATOM 1476 N N . LYS A 1 189 ? 48.059 12.864 -7.682 1.00 54.88 189 LYS A N 1
ATOM 1477 C CA . LYS A 1 189 ? 48.516 12.323 -8.981 1.00 54.88 189 LYS A CA 1
ATOM 1478 C C . LYS A 1 189 ? 49.393 11.073 -8.794 1.00 54.88 189 LYS A C 1
ATOM 1480 O O . LYS A 1 189 ? 50.581 11.098 -9.099 1.00 54.88 189 LYS A O 1
ATOM 1485 N N . GLY A 1 190 ? 48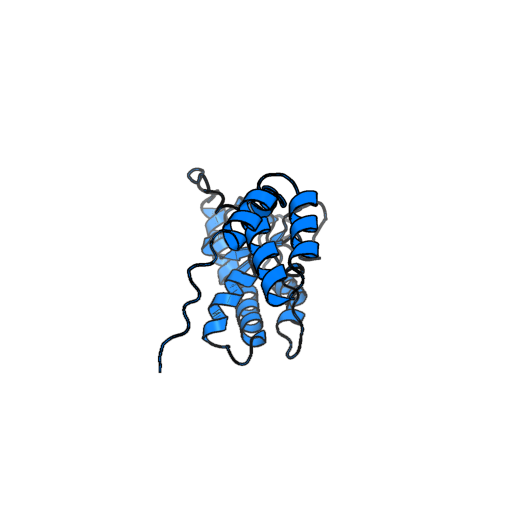.833 9.974 -8.283 1.00 48.62 190 GLY A N 1
ATOM 1486 C CA . GLY A 1 190 ? 49.624 8.788 -7.936 1.00 48.62 190 GLY A CA 1
ATOM 1487 C C . GLY A 1 190 ? 48.932 7.423 -7.959 1.00 48.62 190 GLY A C 1
ATOM 1488 O O . GLY A 1 190 ? 49.605 6.435 -7.680 1.00 48.62 190 GLY A O 1
ATOM 1489 N N . LEU A 1 191 ? 47.641 7.301 -8.296 1.00 47.28 191 LEU A N 1
ATOM 1490 C CA . LEU A 1 191 ? 46.953 5.991 -8.311 1.00 47.28 191 LEU A CA 1
ATOM 1491 C C . LEU A 1 191 ? 46.182 5.674 -9.603 1.00 47.28 191 LEU A C 1
ATOM 1493 O O . LEU A 1 191 ? 45.220 4.915 -9.595 1.00 47.28 191 LEU A O 1
ATOM 1497 N N . LEU A 1 192 ? 46.666 6.178 -10.738 1.00 44.91 192 LEU A N 1
ATOM 1498 C CA . LEU A 1 192 ? 46.411 5.577 -12.049 1.00 44.91 192 LEU A CA 1
ATOM 1499 C C . LEU A 1 192 ? 47.752 5.097 -12.616 1.00 44.91 192 LEU A C 1
ATOM 1501 O O . LEU A 1 192 ? 48.390 5.794 -13.399 1.00 44.91 192 LEU A O 1
ATOM 1505 N N . ARG A 1 193 ? 48.218 3.921 -12.178 1.00 34.88 193 ARG A N 1
ATOM 1506 C CA . ARG A 1 193 ? 49.256 3.195 -12.923 1.00 34.88 193 ARG A CA 1
ATOM 1507 C C . ARG A 1 193 ? 48.573 2.426 -14.062 1.00 34.88 193 ARG A C 1
ATOM 1509 O O . ARG A 1 193 ? 47.656 1.661 -13.762 1.00 34.88 193 ARG A O 1
ATOM 1516 N N . PRO A 1 194 ? 48.992 2.578 -15.331 1.00 40.62 194 PRO A N 1
ATOM 1517 C CA . PRO A 1 194 ? 48.650 1.610 -16.364 1.00 40.62 194 PRO A CA 1
ATOM 1518 C C . PRO A 1 194 ? 49.362 0.283 -16.055 1.00 40.62 194 PRO A C 1
ATOM 1520 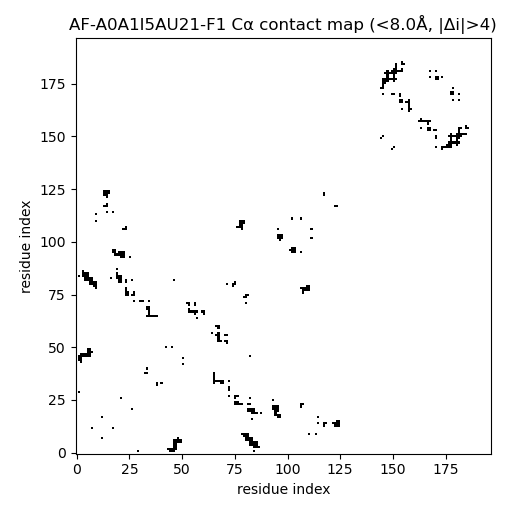O O . PRO A 1 194 ? 50.514 0.276 -15.615 1.00 40.62 194 PRO A O 1
ATOM 1523 N N . ALA A 1 195 ? 48.656 -0.834 -16.234 1.00 36.25 195 ALA A N 1
ATOM 1524 C CA . ALA A 1 195 ? 49.241 -2.169 -16.140 1.00 36.25 195 ALA A CA 1
ATOM 1525 C C . ALA A 1 195 ? 50.343 -2.331 -17.208 1.00 36.25 195 ALA A C 1
ATOM 1527 O O . ALA A 1 195 ? 50.126 -1.894 -18.342 1.00 36.25 195 ALA A O 1
ATOM 1528 N N . PRO A 1 196 ? 51.510 -2.919 -16.885 1.00 40.09 196 PRO A N 1
ATOM 1529 C CA . PRO A 1 196 ? 52.490 -3.259 -17.905 1.00 40.09 196 PRO A CA 1
ATOM 1530 C C . PRO A 1 196 ? 52.027 -4.502 -18.682 1.00 40.09 196 PRO A C 1
ATOM 1532 O O . PRO A 1 196 ? 51.385 -5.387 -18.111 1.00 40.09 196 PRO A O 1
ATOM 1535 N N . LEU A 1 197 ? 52.336 -4.499 -19.982 1.00 44.56 197 LEU A N 1
ATOM 1536 C CA . LEU A 1 197 ? 52.195 -5.612 -20.928 1.00 44.56 197 LEU A CA 1
ATOM 1537 C C . LEU A 1 197 ? 53.064 -6.812 -20.534 1.00 44.56 197 LEU A C 1
ATOM 1539 O O . LEU A 1 197 ? 54.182 -6.573 -20.020 1.00 44.56 197 LEU A O 1
#

Radius of gyration: 24.82 Å; Cα contacts (8 Å, |Δi|>4): 247; chains: 1; bounding box: 75×41×44 Å

Organism: NCBI:txid1881036

Nearest PDB structures (foldseek):
  6ec7-assembly1_A  TM=2.108E-01  e=7.429E+00  Thermobispora bispora DSM 43833

Secondary structure (DSSP, 8-state):
-GGGEEEEEGGG--GGGGGGBBPHHHHHHHHGGGGSTT----GGGSPBTHHHHHHHHHTT-TT-HHHHHHHHHHHHHHTSEEEEES---S--S-BSB-TTSSBPTTS-HHHHHHHHHHHHTT-PPPS----------S-GGGS-TTSHHHHHHHHHHHHHTT-HHHHHHHHHHH-TTHHHHHHHHHH-TTS-PPPP-